Protein AF-A0A8T8SCR5-F1 (afdb_monomer_lite)

Secondary structure (DSSP, 8-state):
-HHHHHTSHHHHHHT-TTEEEEEEETTEEEEEEEEEEE-SSSEEEEEEEE-HHHHTTTT-PPTT-SPP-SS---TT---TT-EEEEEEEEGGGEEEEEEEE----HHHHHTT-HHHHHHHHHHHHHHHHHHHHH----BPP-TT---HHHHHHHHHHHHHHHHHHHTHHHHT-TTHHHHHHHHHHHHHHHHHHHHHHHHHHHHTTTTHHHHHHHHHHHHHTTSB-TTT--B-HHHHHHTT--SS-HHHHHHHHHTTGGGGS-HHHHHHHHHHHH--S---------HHHHHHHHHHHHHHHHHHHHHHHTT-----GGGT---TTHHHHHHHHTT-HHHHHHHHHHHHHTTT-GGGS--S-----

Structure (mmCIF, N/CA/C/O backbone):
data_AF-A0A8T8SCR5-F1
#
_entry.id   AF-A0A8T8SCR5-F1
#
loop_
_atom_site.group_PDB
_atom_site.id
_atom_site.type_symbol
_atom_site.label_atom_id
_atom_site.label_alt_id
_atom_site.label_comp_id
_atom_site.label_asym_id
_atom_site.label_entity_id
_atom_site.label_seq_id
_atom_site.pdbx_PDB_ins_code
_atom_site.Cartn_x
_atom_site.Cartn_y
_atom_site.Cartn_z
_atom_site.occupancy
_atom_site.B_iso_or_equiv
_atom_site.auth_seq_id
_atom_site.auth_comp_id
_atom_site.auth_asym_id
_atom_site.auth_atom_id
_atom_site.pdbx_PDB_model_num
ATOM 1 N N . MET A 1 1 ? -13.656 -5.273 8.445 1.00 87.25 1 MET A N 1
ATOM 2 C CA . MET A 1 1 ? -15.108 -5.544 8.560 1.00 87.25 1 MET A CA 1
ATOM 3 C C . MET A 1 1 ? -15.944 -4.260 8.578 1.00 87.25 1 MET A C 1
ATOM 5 O O . MET A 1 1 ? -16.640 -4.032 7.601 1.00 87.25 1 MET A O 1
ATOM 9 N N . LEU A 1 2 ? -15.888 -3.407 9.617 1.00 90.88 2 LEU A N 1
ATOM 10 C CA . LEU A 1 2 ? -16.756 -2.210 9.701 1.00 90.88 2 LEU A CA 1
ATOM 11 C C . LEU A 1 2 ? -16.558 -1.206 8.553 1.00 90.88 2 LEU A C 1
ATOM 13 O O . LEU A 1 2 ? -17.535 -0.656 8.057 1.00 90.88 2 LEU A O 1
ATOM 17 N N . GLN A 1 3 ? -15.322 -1.023 8.080 1.00 91.00 3 GLN A N 1
ATOM 18 C CA . GLN A 1 3 ? -15.035 -0.197 6.900 1.00 91.00 3 GLN A CA 1
ATOM 19 C C . GLN A 1 3 ? -15.803 -0.692 5.668 1.00 91.00 3 GLN A C 1
ATOM 21 O O . GLN A 1 3 ? -16.565 0.056 5.071 1.00 91.00 3 GLN A O 1
ATOM 26 N N . THR A 1 4 ? -15.709 -1.989 5.377 1.00 89.94 4 THR A N 1
ATOM 27 C CA . THR A 1 4 ? -16.460 -2.647 4.302 1.00 89.94 4 THR A CA 1
ATOM 28 C C . THR A 1 4 ? -17.976 -2.518 4.480 1.00 89.94 4 THR A C 1
ATOM 30 O O . THR A 1 4 ? -18.713 -2.514 3.497 1.00 89.94 4 THR A O 1
ATOM 33 N N . ALA A 1 5 ? -18.458 -2.428 5.726 1.00 90.56 5 ALA A N 1
ATOM 34 C CA . ALA A 1 5 ? -19.873 -2.223 5.998 1.00 90.56 5 ALA A CA 1
ATOM 35 C C . ALA A 1 5 ? -20.339 -0.803 5.655 1.00 90.56 5 ALA A C 1
ATOM 37 O O . ALA A 1 5 ? -21.433 -0.650 5.115 1.00 90.56 5 ALA A O 1
ATOM 38 N N . LEU A 1 6 ? -19.533 0.225 5.946 1.00 90.62 6 LEU A N 1
ATOM 39 C CA . LEU A 1 6 ? -19.868 1.621 5.634 1.00 90.62 6 LEU A CA 1
ATOM 40 C C . LEU A 1 6 ? -20.001 1.889 4.140 1.00 90.62 6 LEU A C 1
ATOM 42 O O . LEU A 1 6 ? -20.831 2.709 3.756 1.00 90.62 6 LEU A O 1
ATOM 46 N N . ASP A 1 7 ? -19.248 1.166 3.314 1.00 88.88 7 ASP A N 1
ATOM 47 C CA . ASP A 1 7 ? -19.346 1.261 1.854 1.00 88.88 7 ASP A CA 1
ATOM 48 C C . ASP A 1 7 ? -20.720 0.809 1.327 1.00 88.88 7 ASP A C 1
ATOM 50 O O . ASP A 1 7 ? -21.043 0.995 0.155 1.00 88.88 7 ASP A O 1
ATOM 54 N N . GLN A 1 8 ? -21.548 0.195 2.179 1.00 88.44 8 GLN A N 1
ATOM 55 C CA . GLN A 1 8 ? -22.884 -0.262 1.831 1.00 88.44 8 GLN A CA 1
ATOM 56 C C . GLN A 1 8 ? -23.966 0.535 2.545 1.00 88.44 8 GLN A C 1
ATOM 58 O O . GLN A 1 8 ? -23.904 0.791 3.747 1.00 88.44 8 GLN A O 1
ATOM 63 N N . GLN A 1 9 ? -25.055 0.804 1.824 1.00 87.44 9 GLN A N 1
ATOM 64 C CA . GLN A 1 9 ? -26.207 1.526 2.361 1.00 87.44 9 GLN A CA 1
ATOM 65 C C . GLN A 1 9 ? -26.754 0.887 3.649 1.00 87.44 9 GLN A C 1
ATOM 67 O O . GLN A 1 9 ? -27.126 1.591 4.585 1.00 87.44 9 GLN A O 1
ATOM 72 N N . GLN A 1 10 ? -26.788 -0.448 3.725 1.00 86.56 10 GLN A N 1
ATOM 73 C CA . GLN A 1 10 ? -27.284 -1.146 4.911 1.00 86.56 10 GLN A CA 1
ATOM 74 C C . GLN A 1 10 ? -26.340 -1.013 6.115 1.00 86.56 10 GLN A C 1
ATOM 76 O O . GLN A 1 10 ? -26.817 -0.848 7.236 1.00 86.56 10 GLN A O 1
ATOM 81 N N . GLY A 1 11 ? -25.020 -1.046 5.908 1.00 88.00 11 GLY A N 1
ATOM 82 C CA . GLY A 1 11 ? -24.064 -0.838 6.997 1.00 88.00 11 GLY A CA 1
ATOM 83 C C . GLY A 1 11 ? -24.011 0.621 7.451 1.00 88.00 11 GLY A C 1
ATOM 84 O O . GLY A 1 11 ? -23.965 0.875 8.652 1.00 88.00 11 GLY A O 1
ATOM 85 N N . SER A 1 12 ? -24.157 1.578 6.530 1.00 89.44 12 SER A N 1
ATOM 86 C CA . SER A 1 12 ? -24.333 2.997 6.869 1.00 89.44 12 SER A CA 1
ATOM 87 C C . SER A 1 12 ? -25.581 3.232 7.737 1.00 89.44 12 SER A C 1
ATOM 89 O O . SER A 1 12 ? -25.496 3.908 8.760 1.00 89.44 12 SER A O 1
ATOM 91 N N . LYS A 1 13 ? -26.716 2.576 7.437 1.00 91.06 13 LYS A N 1
ATOM 92 C CA . LYS A 1 13 ? -27.912 2.605 8.309 1.00 91.06 13 LYS A CA 1
ATOM 93 C C . LYS A 1 13 ? -27.643 2.045 9.709 1.00 91.06 13 LYS A C 1
ATOM 95 O O . LYS A 1 13 ? -28.191 2.551 10.690 1.00 91.06 13 LYS A O 1
ATOM 100 N N . ASN A 1 14 ? -26.806 1.013 9.824 1.00 92.50 14 ASN A N 1
ATOM 101 C CA . ASN A 1 14 ? -26.436 0.454 11.123 1.00 92.50 14 ASN A CA 1
ATOM 102 C C . ASN A 1 14 ? -25.586 1.431 11.952 1.00 92.50 14 ASN A C 1
ATOM 104 O O . ASN A 1 14 ? -25.661 1.377 13.172 1.00 92.50 14 ASN A O 1
ATOM 108 N N . MET A 1 15 ? -24.862 2.363 11.326 1.00 92.50 15 MET A N 1
ATOM 109 C CA . MET A 1 15 ? -24.045 3.397 11.984 1.00 92.50 15 MET A CA 1
ATOM 110 C C . MET A 1 15 ? -24.681 4.799 11.941 1.00 92.50 15 MET A C 1
ATOM 112 O O . MET A 1 15 ? -23.990 5.812 12.033 1.00 92.50 15 MET A O 1
ATOM 116 N N . ALA A 1 16 ? -26.007 4.870 11.810 1.00 93.62 16 ALA A N 1
ATOM 117 C CA . ALA A 1 16 ? -26.743 6.130 11.811 1.00 93.62 16 ALA A CA 1
ATOM 118 C C . ALA A 1 16 ? -26.716 6.842 13.187 1.00 93.62 16 ALA A C 1
ATOM 120 O O . ALA A 1 16 ? -26.520 6.189 14.219 1.00 93.62 16 ALA A O 1
ATOM 121 N N . PRO A 1 17 ? -26.969 8.166 13.229 1.00 96.00 17 PRO A N 1
ATOM 122 C CA . PRO A 1 17 ? -27.109 8.913 14.477 1.00 96.00 17 PRO A CA 1
ATOM 123 C C . PRO A 1 17 ? -28.104 8.280 15.458 1.00 96.00 17 PRO A C 1
ATOM 125 O O . PRO A 1 17 ? -29.154 7.779 15.058 1.00 96.00 17 PRO A O 1
ATOM 128 N N . GLY A 1 18 ? -27.778 8.314 16.749 1.00 95.75 18 GLY A N 1
ATOM 129 C CA . GLY A 1 18 ? -28.554 7.690 17.823 1.00 95.75 18 GLY A CA 1
ATOM 130 C C . GLY A 1 18 ? -28.166 6.238 18.113 1.00 95.75 18 GLY A C 1
ATOM 131 O O . GLY A 1 18 ? -28.550 5.697 19.146 1.00 95.75 18 GLY A O 1
ATOM 132 N N . ARG A 1 19 ? -27.386 5.585 17.245 1.00 96.81 19 ARG A N 1
ATOM 133 C CA . ARG A 1 19 ? -26.890 4.221 17.473 1.00 96.81 19 ARG A CA 1
ATOM 134 C C . ARG A 1 19 ? -25.936 4.175 18.667 1.00 96.81 19 ARG A C 1
ATOM 136 O O . ARG A 1 19 ? -24.960 4.924 18.687 1.00 96.81 19 ARG A O 1
ATOM 143 N N . ILE A 1 20 ? -26.178 3.253 19.603 1.00 96.62 20 ILE A N 1
ATOM 144 C CA . ILE A 1 20 ? -25.235 2.971 20.691 1.00 96.62 20 ILE A CA 1
ATOM 145 C C . ILE A 1 20 ? -24.116 2.066 20.159 1.00 96.62 20 ILE A C 1
ATOM 147 O O . ILE A 1 20 ? -24.372 1.047 19.507 1.00 96.62 20 ILE A O 1
ATOM 151 N N . VAL A 1 21 ? -22.877 2.430 20.447 1.00 95.69 21 VAL A N 1
ATOM 152 C CA . VAL A 1 21 ? -21.655 1.720 20.074 1.00 95.69 21 VAL A CA 1
ATOM 153 C C . VAL A 1 21 ? -20.729 1.602 21.282 1.00 95.69 21 VAL A C 1
ATOM 155 O O . VAL A 1 21 ? -20.841 2.372 22.232 1.00 95.69 21 VAL A O 1
ATOM 158 N N . LEU A 1 22 ? -19.804 0.647 21.242 1.00 93.44 22 LEU A N 1
ATOM 159 C CA . LEU A 1 22 ? -18.680 0.610 22.175 1.00 93.44 22 LEU A CA 1
ATOM 160 C C . LEU A 1 22 ? -17.453 1.200 21.511 1.00 93.44 22 LEU A C 1
ATOM 162 O O . LEU A 1 22 ? -17.073 0.779 20.413 1.00 93.44 22 LEU A O 1
ATOM 166 N N . VAL A 1 23 ? -16.816 2.133 22.203 1.00 90.69 23 VAL A N 1
ATOM 167 C CA . VAL A 1 23 ? -15.634 2.825 21.707 1.00 90.69 23 VAL A CA 1
ATOM 168 C C . VAL A 1 23 ? -14.430 2.475 22.562 1.00 90.69 23 VAL A C 1
ATOM 170 O O . VAL A 1 23 ? -14.477 2.470 23.793 1.00 90.69 23 VAL A O 1
ATOM 173 N N . ARG A 1 24 ? -13.319 2.203 21.886 1.00 85.81 24 ARG A N 1
ATOM 174 C CA . ARG A 1 24 ? -12.008 2.036 22.486 1.00 85.81 24 ARG A CA 1
ATOM 175 C C . ARG A 1 24 ? -11.029 3.007 21.853 1.00 85.81 24 ARG A C 1
ATOM 177 O O . ARG A 1 24 ? -10.782 2.980 20.651 1.00 85.81 24 ARG A O 1
ATOM 184 N N . HIS A 1 25 ? -10.452 3.847 22.689 1.00 75.12 25 HIS A N 1
ATOM 185 C CA . HIS A 1 25 ? -9.495 4.875 22.306 1.00 75.12 25 HIS A CA 1
ATOM 186 C C . HIS A 1 25 ? -8.513 5.075 23.459 1.00 75.12 25 HIS A C 1
ATOM 188 O O . HIS A 1 25 ? -8.715 4.503 24.527 1.00 75.12 25 HIS A O 1
ATOM 194 N N . HIS A 1 26 ? -7.483 5.906 23.307 1.00 66.25 26 HIS A N 1
ATOM 195 C CA . HIS A 1 26 ? -6.584 6.200 24.431 1.00 66.25 26 HIS A CA 1
ATOM 196 C C . HIS A 1 26 ? -7.334 6.743 25.670 1.00 66.25 26 HIS A C 1
ATOM 198 O O . HIS A 1 26 ? -6.900 6.515 26.793 1.00 66.25 26 HIS A O 1
ATOM 204 N N . LEU A 1 27 ? -8.505 7.367 25.474 1.00 61.69 27 LEU A N 1
ATOM 205 C CA . LEU A 1 27 ? -9.400 7.830 26.546 1.00 61.69 27 LEU A CA 1
ATOM 206 C C . LEU A 1 27 ? -10.490 6.823 26.937 1.00 61.69 27 LEU A C 1
ATOM 208 O O . LEU A 1 27 ? -11.122 7.006 27.971 1.00 61.69 27 LEU A O 1
ATOM 212 N N . PHE A 1 28 ? -10.748 5.785 26.130 1.00 69.00 28 PHE A N 1
ATOM 213 C CA . PHE A 1 28 ? -11.927 4.927 26.277 1.00 69.00 28 PHE A CA 1
ATOM 214 C C . PHE A 1 28 ? -11.576 3.437 26.348 1.00 69.00 28 PHE A C 1
ATOM 216 O O . PHE A 1 28 ? -10.843 2.909 25.514 1.00 69.00 28 PHE A O 1
ATOM 223 N N . GLU A 1 29 ? -12.166 2.714 27.298 1.00 74.19 29 GLU A N 1
ATOM 224 C CA . GLU A 1 29 ? -11.893 1.288 27.536 1.00 74.19 29 GLU A CA 1
ATOM 225 C C . GLU A 1 29 ? -13.120 0.425 27.229 1.00 74.19 29 GLU A C 1
ATOM 227 O O . GLU A 1 29 ? -13.641 -0.264 28.106 1.00 74.19 29 GLU A O 1
ATOM 232 N N . ASN A 1 30 ? -13.603 0.480 25.985 1.00 82.50 30 ASN A N 1
ATOM 233 C CA . ASN A 1 30 ? -14.908 -0.057 25.577 1.00 82.50 30 ASN A CA 1
ATOM 234 C C . ASN A 1 30 ? -16.070 0.682 26.269 1.00 82.50 30 ASN A C 1
ATOM 236 O O . ASN A 1 30 ? -17.009 0.057 26.758 1.00 82.50 30 ASN A O 1
ATOM 240 N N . ASP A 1 31 ? -15.983 2.011 26.351 1.00 87.50 31 ASP A N 1
ATOM 241 C CA . ASP A 1 31 ? -17.060 2.839 26.895 1.00 87.50 31 ASP A CA 1
ATOM 242 C C . ASP A 1 31 ? -18.260 2.855 25.946 1.00 87.50 31 ASP A C 1
ATOM 244 O O . ASP A 1 31 ? -18.105 2.834 24.720 1.00 87.50 31 ASP A O 1
ATOM 248 N N . GLY A 1 32 ? -19.461 2.901 26.522 1.00 91.56 32 GLY A N 1
ATOM 249 C CA . GLY A 1 32 ? -20.682 3.130 25.765 1.00 91.56 32 GLY A CA 1
ATOM 250 C C . GLY A 1 32 ? -20.684 4.538 25.182 1.00 91.56 32 GLY A C 1
ATOM 251 O O . GLY A 1 32 ? -20.400 5.509 25.878 1.00 91.56 32 GLY A O 1
ATOM 252 N N . ALA A 1 33 ? -21.004 4.665 23.904 1.00 94.75 33 ALA A N 1
ATOM 253 C CA . ALA A 1 33 ? -21.159 5.954 23.253 1.00 94.75 33 ALA A CA 1
ATOM 254 C C . ALA A 1 33 ? -22.332 5.926 22.283 1.00 94.75 33 ALA A C 1
ATOM 256 O O . ALA A 1 33 ? -22.680 4.879 21.740 1.00 94.75 33 ALA A O 1
ATOM 257 N N . VAL A 1 34 ? -22.919 7.088 22.020 1.00 96.75 34 VAL A N 1
ATOM 258 C CA . VAL A 1 34 ? -23.898 7.251 20.947 1.00 96.75 34 VAL A CA 1
ATOM 259 C C . VAL A 1 34 ? -23.265 7.973 19.767 1.00 96.75 34 VAL A C 1
ATOM 261 O O . VAL A 1 34 ? -22.580 8.984 19.936 1.00 96.75 34 VAL A O 1
ATOM 264 N N . ILE A 1 35 ? -23.508 7.477 18.554 1.00 96.88 35 ILE A N 1
ATOM 265 C CA . ILE A 1 35 ? -23.124 8.187 17.332 1.00 96.88 35 ILE A CA 1
ATOM 266 C C . ILE A 1 35 ? -23.992 9.442 17.215 1.00 96.88 35 ILE A C 1
ATOM 268 O O . ILE A 1 35 ? -25.213 9.354 17.120 1.00 96.88 35 ILE A O 1
ATOM 272 N N . VAL A 1 36 ? -23.368 10.617 17.200 1.00 96.62 36 VAL A N 1
ATOM 273 C CA . VAL A 1 36 ? -24.058 11.899 16.996 1.00 96.62 36 VAL A CA 1
ATOM 274 C C . VAL A 1 36 ? -24.113 12.223 15.511 1.00 96.62 36 VAL A C 1
ATOM 276 O O . VAL A 1 36 ? -25.160 12.607 14.990 1.00 96.62 36 VAL A O 1
ATOM 279 N N . LYS A 1 37 ? -22.982 12.060 14.819 1.00 95.19 37 LYS A N 1
ATOM 280 C CA . LYS A 1 37 ? -22.854 12.353 13.393 1.00 95.19 37 LYS A CA 1
ATOM 281 C C . LYS A 1 37 ? -21.675 11.596 12.792 1.00 95.19 37 LYS A C 1
ATOM 283 O O . LYS A 1 37 ? -20.600 11.547 13.379 1.00 95.19 37 LYS A O 1
ATOM 288 N N . GLN A 1 38 ? -21.853 11.074 11.585 1.00 94.44 38 GLN A N 1
ATOM 289 C CA . GLN A 1 38 ? -20.733 10.655 10.749 1.00 94.44 38 GLN A CA 1
ATOM 290 C C . GLN A 1 38 ? -20.137 11.894 10.065 1.00 94.44 38 GLN A C 1
ATOM 292 O O . GLN A 1 38 ? -20.847 12.597 9.344 1.00 94.44 38 GLN A O 1
ATOM 297 N N . ILE A 1 39 ? -18.857 12.187 10.311 1.00 92.31 39 ILE A N 1
ATOM 298 C CA . ILE A 1 39 ? -18.167 13.338 9.705 1.00 92.31 39 ILE A CA 1
ATOM 299 C C . ILE A 1 39 ? -17.700 12.965 8.296 1.00 92.31 39 ILE A C 1
ATOM 301 O O . ILE A 1 39 ? -17.948 13.698 7.343 1.00 92.31 39 ILE A O 1
ATOM 305 N N . ASN A 1 40 ? -17.060 11.802 8.161 1.00 90.00 40 ASN A N 1
ATOM 306 C CA . ASN A 1 40 ? -16.646 11.220 6.885 1.00 90.00 40 ASN A CA 1
ATOM 307 C C . ASN A 1 40 ? -16.614 9.678 6.988 1.00 90.00 40 ASN A C 1
ATOM 309 O O . ASN A 1 40 ? -17.109 9.104 7.956 1.00 90.00 40 ASN A O 1
ATOM 313 N N . SER A 1 41 ? -16.063 8.970 5.998 1.00 85.88 41 SER A N 1
ATOM 314 C CA . SER A 1 41 ? -15.990 7.495 6.006 1.00 85.88 41 SER A CA 1
ATOM 315 C C . SER A 1 41 ? -15.079 6.909 7.095 1.00 85.88 41 SER A C 1
ATOM 317 O O . SER A 1 41 ? -15.161 5.716 7.380 1.00 85.88 41 SER A O 1
ATOM 319 N N . ARG A 1 42 ? -14.219 7.725 7.713 1.00 90.31 42 ARG A N 1
ATOM 320 C CA . ARG A 1 42 ? -13.225 7.306 8.710 1.00 90.31 42 ARG A CA 1
ATOM 321 C C . ARG A 1 42 ? -13.441 7.904 10.096 1.00 90.31 42 ARG A C 1
ATOM 323 O O . ARG A 1 42 ? -12.845 7.385 11.031 1.00 90.31 42 ARG A O 1
ATOM 330 N N . LEU A 1 43 ? -14.251 8.952 10.241 1.00 94.06 43 LEU A N 1
ATOM 331 C CA . LEU A 1 43 ? -14.363 9.737 11.471 1.00 94.06 43 LEU A CA 1
ATOM 332 C C . LEU A 1 43 ? -15.824 9.947 11.885 1.00 94.06 43 LEU A C 1
ATOM 334 O O . LEU A 1 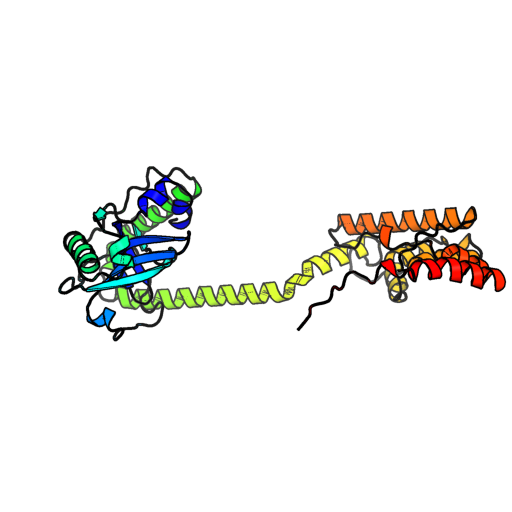43 ? -16.672 10.332 11.071 1.00 94.06 43 LEU A O 1
ATOM 338 N N . PHE A 1 44 ? -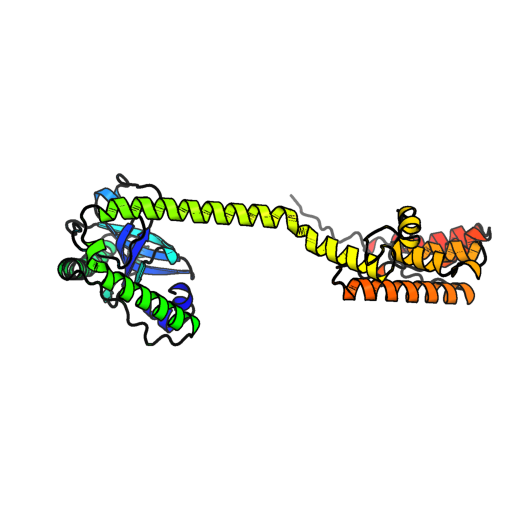16.094 9.729 13.170 1.00 95.06 44 PHE A N 1
ATOM 339 C CA . PHE A 1 44 ? -17.417 9.823 13.777 1.00 95.06 44 PHE A CA 1
ATOM 340 C C . PHE A 1 44 ? -17.382 10.754 14.982 1.00 95.06 44 PHE A C 1
ATOM 342 O O . PHE A 1 44 ? -16.530 10.619 15.853 1.00 95.06 44 PHE A O 1
ATOM 349 N N . LEU A 1 45 ? -18.351 11.661 15.065 1.00 95.50 45 LEU A N 1
ATOM 350 C CA . LEU A 1 45 ? -18.626 12.408 16.282 1.00 95.50 45 LEU A CA 1
ATOM 351 C C . LEU A 1 45 ? -19.487 11.539 17.197 1.00 95.50 45 LEU A C 1
ATOM 353 O O . LEU A 1 45 ? -20.605 11.156 16.828 1.00 95.50 45 LEU A O 1
ATOM 357 N N . THR A 1 46 ? -18.976 11.242 18.385 1.00 94.69 46 THR A N 1
ATOM 358 C CA . THR A 1 46 ? -19.641 10.383 19.366 1.00 94.69 46 THR A CA 1
ATOM 359 C C . THR A 1 46 ? -19.774 11.085 20.706 1.00 94.69 46 THR A C 1
ATOM 361 O O . THR A 1 46 ? -18.911 11.865 21.097 1.00 94.69 46 THR A O 1
ATOM 364 N N . LEU A 1 47 ? -20.867 10.809 21.411 1.00 94.19 47 LEU A N 1
ATOM 365 C CA . LEU A 1 47 ? -21.055 11.232 22.792 1.00 94.19 47 LEU A CA 1
ATOM 366 C C . LEU A 1 47 ? -20.872 10.004 23.685 1.00 94.19 47 LEU A C 1
ATOM 368 O O . LEU A 1 47 ? -21.745 9.136 23.725 1.00 94.19 47 LEU A O 1
ATOM 372 N N . ALA A 1 48 ? -19.722 9.914 24.345 1.00 91.12 48 ALA A N 1
ATOM 373 C CA . ALA A 1 48 ? -19.351 8.806 25.213 1.00 91.12 48 ALA A CA 1
ATOM 374 C C . ALA A 1 48 ? -19.853 9.017 26.648 1.00 91.12 48 ALA A C 1
ATOM 376 O O . ALA A 1 48 ? -19.926 10.146 27.142 1.00 91.12 48 ALA A O 1
ATOM 377 N N . THR A 1 49 ? -20.185 7.916 27.323 1.00 87.56 49 THR A N 1
ATOM 378 C CA . THR A 1 49 ? -20.450 7.871 28.763 1.00 87.56 49 THR A CA 1
ATOM 379 C C . THR A 1 49 ? -19.156 7.532 29.491 1.00 87.56 49 THR A C 1
ATOM 381 O O . THR A 1 49 ? -18.661 6.410 29.374 1.00 87.56 49 THR A O 1
ATOM 384 N N . VAL A 1 50 ? -18.608 8.481 30.243 1.00 83.44 50 VAL A N 1
ATOM 385 C CA . VAL A 1 50 ? -17.356 8.308 30.997 1.00 83.44 50 VAL A CA 1
ATOM 386 C C . VAL A 1 50 ? -17.534 8.680 32.458 1.00 83.44 50 VAL A C 1
ATOM 388 O O . VAL A 1 50 ? -18.463 9.402 32.811 1.00 83.44 50 VAL A O 1
ATOM 391 N N . THR A 1 51 ? -16.635 8.217 33.323 1.00 80.44 51 THR A N 1
ATOM 392 C CA . THR A 1 51 ? -16.625 8.667 34.718 1.00 80.44 51 THR A CA 1
ATOM 393 C C . THR A 1 51 ? -16.117 10.117 34.825 1.00 80.44 51 THR A C 1
ATOM 395 O O . THR A 1 51 ? -15.361 10.575 33.954 1.00 80.44 51 THR A O 1
ATOM 398 N N . PRO A 1 52 ? -16.509 10.871 35.870 1.00 74.44 52 PRO A N 1
ATOM 399 C CA . PRO A 1 52 ? -16.062 12.250 36.072 1.00 74.44 52 PRO A CA 1
ATOM 400 C C . PRO A 1 52 ? -14.533 12.411 36.091 1.00 74.44 52 PRO A C 1
ATOM 402 O O . PRO A 1 52 ? -14.011 13.364 35.515 1.00 74.44 52 PRO A O 1
ATOM 405 N N . GLU A 1 53 ? -13.812 11.457 36.686 1.00 67.25 53 GLU A N 1
ATOM 406 C CA . GLU A 1 53 ? -12.346 11.473 36.820 1.00 67.25 53 GLU A CA 1
ATOM 407 C C . GLU A 1 53 ? -11.637 11.310 35.470 1.00 67.25 53 GLU A C 1
ATOM 409 O O . GLU A 1 53 ? -10.519 11.787 35.263 1.00 67.25 53 GLU A O 1
ATOM 414 N N . ARG A 1 54 ? -12.293 10.627 34.529 1.00 70.44 54 ARG A N 1
ATOM 415 C CA . ARG A 1 54 ? -11.801 10.451 33.163 1.00 70.44 54 ARG A CA 1
ATOM 416 C C . ARG A 1 54 ? -12.047 11.706 32.329 1.00 70.44 54 ARG A C 1
ATOM 418 O O . ARG A 1 54 ? -11.165 12.116 31.580 1.00 70.44 54 ARG A O 1
ATOM 425 N N . LYS A 1 55 ? -13.186 12.378 32.525 1.00 70.69 55 LYS A N 1
ATOM 426 C CA . LYS A 1 55 ? -13.474 13.670 31.881 1.00 70.69 55 LYS A CA 1
ATOM 427 C C . LYS A 1 55 ? -12.478 14.764 32.286 1.00 70.69 55 LYS A C 1
ATOM 429 O O . LYS A 1 55 ? -12.163 15.632 31.476 1.00 70.69 55 LYS A O 1
ATOM 434 N N . SER A 1 56 ? -11.951 14.723 33.511 1.00 63.56 56 SER A N 1
ATOM 435 C CA . SER A 1 56 ? -10.929 15.670 33.977 1.00 63.56 56 SER A CA 1
ATOM 436 C C . SER A 1 56 ? -9.510 15.385 33.460 1.00 63.56 56 SER A C 1
ATOM 438 O O . SER A 1 56 ? -8.596 16.113 33.838 1.00 63.56 56 SER A O 1
ATOM 440 N N . LYS A 1 57 ? -9.311 14.371 32.595 1.00 65.38 57 LYS A N 1
ATOM 441 C CA . LYS A 1 57 ? -8.008 13.965 32.017 1.00 65.38 57 LYS A CA 1
ATOM 442 C C . LYS A 1 57 ? -6.936 13.579 33.046 1.00 65.38 57 LYS A C 1
ATOM 444 O O . LYS A 1 57 ? -5.751 13.506 32.746 1.00 65.38 57 LYS A O 1
ATOM 449 N N . THR A 1 58 ? -7.339 13.298 34.283 1.00 55.25 58 THR A N 1
ATOM 450 C CA . THR A 1 58 ? -6.416 12.946 35.376 1.00 55.25 58 THR A CA 1
ATOM 451 C C . THR A 1 58 ? -5.896 11.506 35.256 1.00 55.25 58 THR A C 1
ATOM 453 O O . THR A 1 58 ? -4.928 11.136 35.913 1.00 55.25 58 THR A O 1
ATOM 456 N N . LEU A 1 59 ? -6.539 10.691 34.413 1.00 56.06 59 LEU A N 1
ATOM 457 C CA . LEU A 1 59 ? -6.235 9.281 34.155 1.00 56.06 59 LEU A CA 1
ATOM 458 C C . LEU A 1 59 ? -5.845 9.044 32.686 1.00 56.06 59 LEU A C 1
ATOM 460 O O . LEU A 1 59 ? -6.193 8.007 32.120 1.00 56.06 59 LEU A O 1
ATOM 464 N N . ASP A 1 60 ? -5.159 10.000 32.055 1.00 55.19 60 ASP A N 1
ATOM 465 C CA . ASP A 1 60 ? -4.635 9.817 30.701 1.00 55.19 60 ASP A CA 1
ATOM 466 C C . ASP A 1 60 ? -3.596 8.688 30.715 1.00 55.19 60 ASP A C 1
ATOM 468 O O . ASP A 1 60 ? -2.462 8.841 31.171 1.00 55.19 60 ASP A O 1
ATOM 472 N N . VAL A 1 61 ? -4.004 7.509 30.247 1.00 57.62 61 VAL A N 1
ATOM 473 C CA . VAL A 1 61 ? -3.101 6.372 30.096 1.00 57.62 61 VAL A CA 1
ATOM 474 C C . VAL A 1 61 ? -2.482 6.436 28.704 1.00 57.62 61 VAL A C 1
ATOM 476 O O . VAL A 1 61 ? -3.165 6.748 27.730 1.00 57.62 61 VAL A O 1
ATOM 479 N N . ALA A 1 62 ? -1.190 6.115 28.600 1.00 57.41 62 ALA A N 1
ATOM 480 C CA . ALA A 1 62 ? -0.494 6.053 27.318 1.00 57.41 62 ALA A CA 1
ATOM 481 C C . ALA A 1 62 ? -1.278 5.216 26.290 1.00 57.41 62 ALA A C 1
ATOM 483 O O . ALA A 1 62 ? -1.890 4.193 26.627 1.00 57.41 62 ALA A O 1
ATOM 484 N N . GLU A 1 63 ? -1.243 5.656 25.032 1.00 53.84 63 GLU A N 1
ATOM 485 C CA . GLU A 1 63 ? -1.898 4.987 23.914 1.00 53.84 63 GLU A CA 1
ATOM 486 C C . GLU A 1 63 ? -1.529 3.492 23.906 1.00 53.84 63 GLU A C 1
ATOM 488 O O . GLU A 1 63 ? -0.357 3.113 23.940 1.00 53.84 63 GLU A O 1
ATOM 493 N N . ASN A 1 64 ? -2.545 2.623 23.904 1.00 57.47 64 ASN A N 1
ATOM 494 C CA . ASN A 1 64 ? -2.411 1.160 23.931 1.00 57.47 64 ASN A CA 1
ATOM 495 C C . ASN A 1 64 ? -1.904 0.512 25.237 1.00 57.47 64 ASN A C 1
ATOM 497 O O . ASN A 1 64 ? -1.407 -0.622 25.190 1.00 57.47 64 ASN A O 1
ATOM 501 N N . SER A 1 65 ? -2.052 1.182 26.380 1.00 63.91 65 SER A N 1
ATOM 502 C CA . SER A 1 65 ? -1.693 0.667 27.712 1.00 63.91 65 SER A CA 1
ATOM 503 C C . SER A 1 65 ? -2.403 -0.630 28.112 1.00 63.91 65 SER A C 1
ATOM 505 O O . SER A 1 65 ? -1.781 -1.512 28.705 1.00 63.91 65 SER A O 1
ATOM 507 N N . LYS A 1 66 ? -3.687 -0.781 27.760 1.00 72.12 66 LYS A N 1
ATOM 508 C CA . LYS A 1 66 ? -4.432 -2.031 27.946 1.00 72.12 66 LYS A CA 1
ATOM 509 C C . LYS A 1 66 ? -4.484 -2.827 26.640 1.00 72.12 66 LYS A C 1
ATOM 511 O O . LYS A 1 66 ? -4.916 -2.277 25.619 1.00 72.12 66 LYS A O 1
ATOM 516 N N . PRO A 1 67 ? -4.115 -4.117 26.650 1.00 81.75 67 PRO A N 1
ATOM 517 C CA . PRO A 1 67 ? -4.227 -4.994 25.488 1.00 81.75 67 PRO A CA 1
ATOM 518 C C . PRO A 1 67 ? -5.666 -5.098 24.965 1.00 81.75 67 PRO A C 1
ATOM 520 O O . PRO A 1 67 ? -6.605 -5.159 25.772 1.00 81.75 67 PRO A O 1
ATOM 523 N N . PRO A 1 68 ? -5.885 -5.117 23.637 1.00 83.56 68 PRO A N 1
ATOM 524 C CA . PRO A 1 68 ? -7.204 -5.347 23.061 1.00 83.56 68 PRO A CA 1
ATOM 525 C C . PRO A 1 68 ? -7.717 -6.735 23.427 1.00 83.56 68 PRO A C 1
ATOM 527 O O . PRO A 1 68 ? -7.031 -7.722 23.187 1.00 83.56 68 PRO A O 1
ATOM 530 N N . LEU A 1 69 ? -8.920 -6.806 23.999 1.00 82.00 69 LEU A N 1
ATOM 531 C CA . LEU A 1 69 ? -9.580 -8.063 24.339 1.00 82.00 69 LEU A CA 1
ATOM 532 C C . LEU A 1 69 ? -10.952 -8.092 23.671 1.00 82.00 69 LEU A C 1
ATOM 534 O O . LEU A 1 69 ? -11.718 -7.131 23.768 1.00 82.00 69 LEU A O 1
ATOM 538 N N . TRP A 1 70 ? -11.223 -9.198 22.991 1.00 84.94 70 TRP A N 1
ATOM 539 C CA . TRP A 1 70 ? -12.494 -9.509 22.356 1.00 84.94 70 TRP A CA 1
ATOM 540 C C . TRP A 1 70 ? -13.033 -10.803 22.987 1.00 84.94 70 TRP A C 1
ATOM 542 O O . TRP A 1 70 ? -12.262 -11.738 23.186 1.00 84.94 70 TRP A O 1
ATOM 552 N N . ASN A 1 71 ? -14.311 -10.916 23.347 1.00 85.56 71 ASN A N 1
ATOM 553 C CA . ASN A 1 71 ? -15.389 -9.928 23.200 1.00 85.56 71 ASN A CA 1
ATOM 554 C C . ASN A 1 71 ? -15.290 -8.777 24.224 1.00 85.56 71 ASN A C 1
ATOM 556 O O . ASN A 1 71 ? -14.846 -9.000 25.353 1.00 85.56 71 ASN A O 1
ATOM 560 N N . PRO A 1 72 ? -15.728 -7.552 23.876 1.00 86.94 72 PRO A N 1
ATOM 561 C CA . PRO A 1 72 ? -15.849 -6.479 24.855 1.00 86.94 72 PRO A CA 1
ATOM 562 C C . PRO A 1 72 ? -16.901 -6.842 25.913 1.00 86.94 72 PRO A C 1
ATOM 564 O O . PRO A 1 72 ? -17.946 -7.408 25.598 1.00 86.94 72 PRO A O 1
ATOM 567 N N . THR A 1 73 ? -16.632 -6.489 27.170 1.00 82.69 73 THR A N 1
ATOM 568 C CA . THR A 1 73 ? -17.544 -6.702 28.299 1.00 82.69 73 THR A CA 1
ATOM 569 C C . THR A 1 73 ? -17.661 -5.434 29.133 1.00 82.69 73 THR A C 1
ATOM 571 O O . THR A 1 73 ? -16.699 -4.673 29.252 1.00 82.69 73 THR A O 1
ATOM 574 N N . LEU A 1 74 ? -18.845 -5.223 29.706 1.00 83.25 74 LEU A N 1
ATOM 575 C CA . LEU A 1 74 ? -19.104 -4.172 30.690 1.00 83.25 74 LEU A CA 1
ATOM 576 C C . LEU A 1 74 ? -19.140 -4.714 32.127 1.00 83.25 74 LEU A C 1
ATOM 578 O O . LEU A 1 74 ? -19.262 -3.922 33.057 1.00 83.25 74 LEU A O 1
ATOM 582 N N . LYS A 1 75 ? -18.993 -6.036 32.326 1.00 79.00 75 LYS A N 1
ATOM 583 C CA . LYS A 1 75 ? -19.018 -6.651 33.662 1.00 79.00 75 LYS A CA 1
ATOM 584 C C . LYS A 1 75 ? -17.996 -5.998 34.591 1.00 79.00 75 LYS A C 1
ATOM 586 O O . LYS A 1 75 ? -16.829 -5.849 34.231 1.00 79.00 75 LYS A O 1
ATOM 591 N N . GLY A 1 76 ? -18.432 -5.673 35.807 1.00 73.06 76 GLY A N 1
ATOM 592 C CA . GLY A 1 76 ? -17.568 -5.116 36.851 1.00 73.06 76 GLY A CA 1
ATOM 593 C C . GLY A 1 76 ? -17.197 -3.644 36.654 1.00 73.06 76 GLY A C 1
ATOM 594 O O . GLY A 1 76 ? -16.351 -3.139 37.388 1.00 73.06 76 GLY A O 1
ATOM 595 N N . ARG A 1 77 ? -17.807 -2.938 35.691 1.00 74.88 77 ARG A N 1
ATOM 596 C CA . ARG A 1 77 ? -17.659 -1.483 35.579 1.00 74.88 77 ARG A CA 1
ATOM 597 C C . ARG A 1 77 ? -18.561 -0.750 36.560 1.00 74.88 77 ARG A C 1
ATOM 599 O O . ARG A 1 77 ? -19.733 -1.081 36.713 1.00 74.88 77 ARG A O 1
ATOM 606 N N . VAL A 1 78 ? -18.014 0.317 37.134 1.00 72.75 78 VAL A N 1
ATOM 607 C CA . VAL A 1 78 ? -18.781 1.322 37.870 1.00 72.75 78 VAL A CA 1
ATOM 608 C C . VAL A 1 78 ? -19.512 2.189 36.846 1.00 72.75 78 VAL A C 1
ATOM 610 O O . VAL A 1 78 ? -18.876 2.879 36.049 1.00 72.75 78 VAL A O 1
ATOM 613 N N . LEU A 1 79 ? -20.841 2.102 36.831 1.00 76.12 79 LEU A N 1
ATOM 614 C CA . LEU A 1 79 ? -21.716 2.869 35.934 1.00 76.12 79 LEU A CA 1
ATOM 615 C C . LEU A 1 79 ? -22.479 3.983 36.673 1.00 76.12 79 LEU A C 1
ATOM 617 O O . LEU A 1 79 ? -23.372 4.609 36.103 1.00 76.12 79 LEU A O 1
ATOM 621 N N . ASP A 1 80 ? -22.098 4.261 37.920 1.00 72.25 80 ASP A N 1
ATOM 622 C CA . ASP A 1 80 ? -22.675 5.329 38.730 1.00 72.25 80 ASP A CA 1
ATOM 623 C C . ASP A 1 80 ? -22.015 6.677 38.421 1.00 72.25 80 ASP A C 1
ATOM 625 O O . ASP A 1 80 ? -20.800 6.777 38.253 1.00 72.25 80 ASP A O 1
ATOM 629 N N . GLY A 1 81 ? -22.824 7.739 38.350 1.00 77.31 81 GLY A N 1
ATOM 630 C CA . GLY A 1 81 ? -22.325 9.109 38.179 1.00 77.31 81 GLY A CA 1
ATOM 631 C C . GLY A 1 81 ? -21.694 9.409 36.814 1.00 77.31 81 GLY A C 1
ATOM 632 O O . GLY A 1 81 ? -20.891 10.335 36.708 1.00 77.31 81 GLY A O 1
ATOM 633 N N . LEU A 1 82 ? -22.038 8.645 35.770 1.00 82.69 82 LEU A N 1
ATOM 634 C CA . LEU A 1 82 ? -21.508 8.840 34.418 1.00 82.69 82 LEU A CA 1
ATOM 635 C C . LEU A 1 82 ? -21.815 10.240 33.865 1.00 82.69 82 LEU A C 1
ATOM 637 O O . LEU A 1 82 ? -22.917 10.774 33.993 1.00 82.69 82 LEU A O 1
ATOM 641 N N . VAL A 1 83 ? -20.824 10.814 33.188 1.00 85.75 83 VAL A N 1
ATOM 642 C CA . VAL A 1 83 ? -20.861 12.135 32.560 1.00 85.75 83 VAL A CA 1
ATOM 643 C C . VAL A 1 83 ? -20.716 11.983 31.048 1.00 85.75 83 VAL A C 1
ATOM 645 O O . VAL A 1 83 ? -20.191 10.993 30.539 1.00 85.75 83 VAL A O 1
ATOM 648 N N . TYR A 1 84 ? -21.188 12.991 30.319 1.00 89.25 84 TYR A N 1
ATOM 649 C CA . TYR A 1 84 ? -20.994 13.095 28.880 1.00 89.25 84 TYR A CA 1
ATOM 650 C C . TYR A 1 84 ? -19.584 13.578 28.529 1.00 89.25 84 TYR A C 1
ATOM 652 O O . TYR A 1 84 ? -19.080 14.537 29.130 1.00 89.25 84 TYR A O 1
ATOM 660 N N . ASP A 1 85 ? -19.012 12.979 27.491 1.00 89.75 85 ASP A N 1
ATOM 661 C CA . ASP A 1 85 ? -17.836 13.487 26.791 1.00 89.75 85 ASP A CA 1
ATOM 662 C C . ASP A 1 85 ? -18.065 13.423 25.276 1.00 89.75 85 ASP A C 1
ATOM 664 O O . ASP A 1 85 ? -18.426 12.376 24.736 1.00 89.75 85 ASP A O 1
ATOM 668 N N . LEU A 1 86 ? -17.947 14.565 24.598 1.00 92.06 86 LEU A N 1
ATOM 669 C CA . LEU A 1 86 ? -18.213 14.687 23.164 1.00 92.06 86 LEU A CA 1
ATOM 670 C C . LEU A 1 86 ? -16.878 14.628 22.426 1.00 92.06 86 LEU A C 1
ATOM 672 O O . LEU A 1 86 ? -16.098 15.575 22.492 1.00 92.06 86 LEU A O 1
ATOM 676 N N . VAL A 1 87 ? -16.624 13.520 21.732 1.00 90.69 87 VAL A N 1
ATOM 677 C CA . VAL A 1 87 ? -15.315 13.229 21.139 1.00 90.69 87 VAL A CA 1
ATOM 678 C C . VAL A 1 87 ? -15.463 12.704 19.716 1.00 90.69 87 VAL A C 1
ATOM 680 O O . VAL A 1 87 ? -16.342 11.896 19.398 1.00 90.69 87 VAL A O 1
ATOM 683 N N . GLU A 1 88 ? -14.569 13.172 18.851 1.00 92.69 88 GLU A N 1
ATOM 684 C CA . GLU A 1 88 ? -14.376 12.625 17.515 1.00 92.69 88 GLU A CA 1
ATOM 685 C C . GLU A 1 88 ? -13.499 11.380 17.592 1.00 92.69 88 GLU A C 1
ATOM 687 O O . GLU A 1 88 ? -12.390 11.415 18.125 1.00 92.69 88 GLU A O 1
ATOM 692 N N . VAL A 1 89 ? -14.000 10.268 17.065 1.00 91.88 89 VAL A N 1
ATOM 693 C CA . VAL A 1 89 ? -13.318 8.977 17.125 1.00 91.88 89 VAL A CA 1
ATOM 694 C C . VAL A 1 89 ? -13.208 8.373 15.731 1.00 91.88 89 VAL A C 1
ATOM 696 O O . VAL A 1 89 ? -14.155 8.460 14.934 1.00 91.88 89 VAL A O 1
ATOM 699 N N . PRO A 1 90 ? -12.059 7.767 15.391 1.00 93.31 90 PRO A N 1
ATOM 700 C CA . PRO A 1 90 ? -11.921 7.086 14.120 1.00 93.31 90 PRO A CA 1
ATOM 701 C C . PRO A 1 90 ? -12.779 5.814 14.108 1.00 93.31 90 PRO A C 1
ATOM 703 O O . PRO A 1 90 ? -13.056 5.213 15.145 1.00 93.31 90 PRO A O 1
ATOM 706 N N . LEU A 1 91 ? -13.158 5.349 12.919 1.00 92.94 91 LEU A N 1
ATOM 707 C CA . LEU A 1 91 ? -13.902 4.098 12.743 1.00 92.94 91 LEU A CA 1
ATOM 708 C C . LEU A 1 91 ? -13.186 2.905 13.392 1.00 92.94 91 LEU A C 1
ATOM 710 O O . LEU A 1 91 ? -13.831 2.004 13.917 1.00 92.94 91 LEU A O 1
ATOM 714 N N . THR A 1 92 ? -11.854 2.912 13.374 1.00 91.44 92 THR A N 1
ATOM 715 C CA . THR A 1 92 ? -11.006 1.888 13.997 1.00 91.44 92 THR A CA 1
ATOM 716 C C . THR A 1 92 ? -11.147 1.828 15.519 1.00 91.44 92 THR A C 1
ATOM 718 O O . THR A 1 92 ? -10.837 0.796 16.108 1.00 91.44 92 THR A O 1
ATOM 721 N N . SER A 1 93 ? -11.641 2.895 16.153 1.00 91.12 93 SER A N 1
ATOM 722 C CA . SER A 1 93 ? -11.945 2.943 17.585 1.00 91.12 93 SER A CA 1
ATOM 723 C C . SER A 1 93 ? -13.336 2.421 17.928 1.00 91.12 93 SER A C 1
ATOM 725 O O . SER A 1 93 ? -13.607 2.156 19.098 1.00 91.12 93 SER A O 1
ATOM 727 N N . ILE A 1 94 ? -14.229 2.249 16.950 1.00 92.94 94 ILE A N 1
ATOM 728 C CA . ILE A 1 94 ? -15.537 1.631 17.177 1.00 92.94 94 ILE A CA 1
ATOM 729 C C . ILE A 1 94 ? -15.337 0.116 17.225 1.00 92.94 94 ILE A C 1
ATOM 731 O O . ILE A 1 94 ? -15.086 -0.529 16.210 1.00 92.94 94 ILE A O 1
ATOM 735 N N . VAL A 1 95 ? -15.446 -0.456 18.422 1.00 91.88 95 VAL A N 1
ATOM 736 C CA . VAL A 1 95 ? -15.209 -1.885 18.663 1.00 91.88 95 VAL A CA 1
ATOM 737 C C . VAL A 1 95 ? -16.438 -2.711 18.304 1.00 91.88 95 VAL A C 1
ATOM 739 O O . VAL A 1 95 ? -16.314 -3.754 17.669 1.00 91.88 95 VAL A O 1
ATOM 742 N N . LEU A 1 96 ? -17.626 -2.256 18.710 1.00 93.56 96 LEU A N 1
ATOM 743 C CA . LEU A 1 96 ? -18.871 -3.005 18.538 1.00 93.56 96 LEU A CA 1
ATOM 744 C C . LEU A 1 96 ? -20.045 -2.063 18.265 1.00 93.56 96 LEU A C 1
ATOM 746 O O . LEU A 1 96 ? -20.197 -1.038 18.929 1.00 93.56 96 LEU A O 1
ATOM 750 N N . VAL A 1 97 ? -20.896 -2.433 17.303 1.00 95.25 97 VAL A N 1
ATOM 751 C CA . VAL A 1 97 ? -22.124 -1.703 16.954 1.00 95.25 97 VAL A CA 1
ATOM 752 C C . VAL A 1 97 ? -23.327 -2.457 17.505 1.00 95.25 97 VAL A C 1
ATOM 754 O O . VAL A 1 97 ? -23.583 -3.594 17.115 1.00 95.25 97 VAL A O 1
ATOM 757 N N . THR A 1 98 ? -24.074 -1.840 18.418 1.00 95.88 98 THR A N 1
ATOM 758 C CA . THR A 1 98 ? -25.159 -2.533 19.127 1.00 95.88 98 THR A CA 1
ATOM 759 C C . THR A 1 98 ? -26.475 -2.490 18.350 1.00 95.88 98 THR A C 1
ATOM 761 O O . THR A 1 98 ? -26.698 -1.643 17.480 1.00 95.88 98 THR A O 1
ATOM 764 N N . LYS A 1 99 ? -27.420 -3.367 18.695 1.00 94.81 99 LYS A N 1
ATOM 765 C CA . LYS A 1 99 ? -28.765 -3.333 18.103 1.00 94.81 99 LYS A CA 1
ATOM 766 C C . LYS A 1 99 ? -29.606 -2.128 18.558 1.00 94.81 99 LYS A C 1
ATOM 768 O O . LYS A 1 99 ? -30.610 -1.829 17.911 1.00 94.81 99 LYS A O 1
ATOM 773 N N . HIS A 1 100 ? -29.215 -1.417 19.620 1.00 95.75 100 HIS A N 1
ATOM 774 C CA . HIS A 1 100 ? -30.021 -0.354 20.231 1.00 95.75 100 HIS A CA 1
ATOM 775 C C . HIS A 1 100 ? -29.737 1.039 19.657 1.00 95.75 100 HIS A C 1
ATOM 777 O O . HIS A 1 100 ? -28.613 1.378 19.281 1.00 95.75 100 HIS A O 1
ATOM 783 N N . VAL A 1 101 ? -30.800 1.841 19.577 1.00 95.94 101 VAL A N 1
ATOM 784 C CA . VAL A 1 101 ? -30.786 3.232 19.113 1.00 95.94 101 VAL A CA 1
ATOM 785 C C . VAL A 1 101 ? -31.518 4.067 20.149 1.00 95.94 101 VAL A C 1
ATOM 787 O O . VAL A 1 101 ? -32.648 3.747 20.512 1.00 95.94 101 VAL A O 1
ATOM 790 N N . VAL A 1 102 ? -30.886 5.141 20.602 1.00 95.88 102 VAL A N 1
ATOM 791 C CA . VAL A 1 102 ? -31.489 6.142 21.480 1.00 95.88 102 VAL A CA 1
ATOM 792 C C . VAL A 1 102 ? -31.889 7.365 20.669 1.00 95.88 102 VAL A C 1
ATOM 794 O O . VAL A 1 102 ? -31.208 7.767 19.722 1.00 95.88 102 VAL A O 1
ATOM 797 N N . LYS A 1 103 ? -33.019 7.971 21.036 1.00 94.50 103 LYS A N 1
ATOM 798 C CA . LYS A 1 103 ? -33.452 9.228 20.430 1.00 94.50 103 LYS A CA 1
ATOM 799 C C . LYS A 1 103 ? -32.545 10.347 20.936 1.00 94.50 103 LYS A C 1
ATOM 801 O O . LYS A 1 103 ? -32.490 10.601 22.134 1.00 94.50 103 LYS A O 1
ATOM 806 N N . ILE A 1 104 ? -31.863 11.012 20.014 1.00 95.12 104 ILE A N 1
ATOM 807 C CA . ILE A 1 104 ? -30.988 12.151 20.300 1.00 95.12 104 ILE A CA 1
ATOM 808 C C . ILE A 1 104 ? -31.401 13.362 19.466 1.00 95.12 104 ILE A C 1
ATOM 810 O O . ILE A 1 104 ? -32.105 13.226 18.465 1.00 95.12 104 ILE A O 1
ATOM 814 N N . GLU A 1 105 ? -30.922 14.538 19.862 1.00 94.12 105 GLU A N 1
ATOM 815 C CA . GLU A 1 105 ? -31.076 15.792 19.122 1.00 94.12 105 GLU A CA 1
ATOM 816 C C . GLU A 1 105 ? -29.697 16.255 18.617 1.00 94.12 105 GLU A C 1
ATOM 818 O O . GLU A 1 105 ? -29.034 17.053 19.287 1.00 94.12 105 GLU A O 1
ATOM 823 N N . PRO A 1 106 ? -29.218 15.766 17.451 1.00 93.50 106 PRO A N 1
ATOM 824 C CA . PRO A 1 106 ? -27.845 16.006 17.007 1.00 93.50 106 PRO A CA 1
ATOM 825 C C . PRO A 1 106 ? -27.500 17.491 16.902 1.00 93.50 106 PRO A C 1
ATOM 827 O O . PRO A 1 106 ? -26.418 17.894 17.311 1.00 93.50 106 PRO A O 1
ATOM 830 N N . SER A 1 107 ? -28.426 18.322 16.414 1.00 94.12 107 SER A N 1
ATOM 831 C CA . SER A 1 107 ? -28.221 19.770 16.284 1.00 94.12 107 SER A CA 1
ATOM 832 C C . SER A 1 107 ? -27.954 20.448 17.631 1.00 94.12 107 SER A C 1
ATOM 834 O O . SER A 1 107 ? -27.079 21.304 17.723 1.00 94.12 107 SER A O 1
ATOM 836 N N . MET A 1 108 ? -28.658 20.035 18.688 1.00 93.75 108 MET A N 1
ATOM 837 C CA . MET A 1 108 ? -28.491 20.590 20.035 1.00 93.75 108 MET A CA 1
ATOM 838 C C . MET A 1 108 ? -27.207 20.086 20.699 1.00 93.75 108 MET A C 1
ATOM 840 O O . MET A 1 108 ? -26.537 20.848 21.397 1.00 93.75 108 MET A O 1
ATOM 844 N N . ILE A 1 109 ? -26.834 18.829 20.440 1.00 93.44 109 ILE A N 1
ATOM 845 C CA . ILE A 1 109 ? -25.572 18.246 20.913 1.00 93.44 109 ILE A CA 1
ATOM 846 C C . ILE A 1 109 ? -24.376 18.929 20.237 1.00 93.44 109 ILE A C 1
ATOM 848 O O . ILE A 1 109 ? -23.448 19.340 20.924 1.00 93.44 109 ILE A O 1
ATOM 852 N N . MET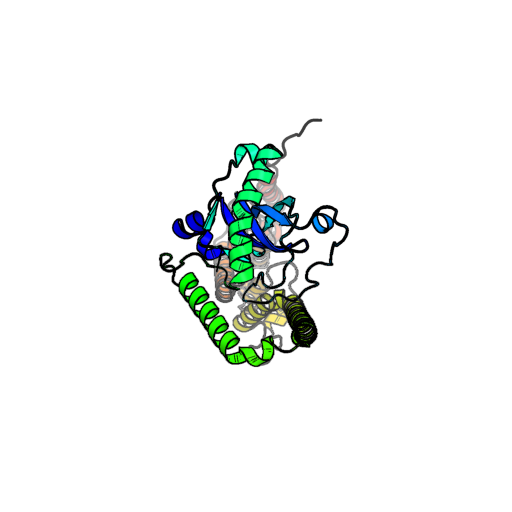 A 1 110 ? -24.419 19.134 18.917 1.00 91.88 110 MET A N 1
ATOM 853 C CA . MET A 1 110 ? -23.379 19.871 18.184 1.00 91.88 110 MET A CA 1
ATOM 854 C C . MET A 1 110 ? -23.294 21.341 18.628 1.00 91.88 110 MET A C 1
ATOM 856 O O . MET A 1 110 ? -22.212 21.921 18.652 1.00 91.88 110 MET A O 1
ATOM 860 N N . ALA A 1 111 ? -24.412 21.931 19.060 1.00 93.06 111 ALA A N 1
ATOM 861 C CA . ALA A 1 111 ? -24.447 23.246 19.703 1.00 93.06 111 ALA A CA 1
ATOM 862 C C . ALA A 1 111 ? -24.019 23.229 21.188 1.00 93.06 111 ALA A C 1
ATOM 864 O O . ALA A 1 111 ? -24.205 24.225 21.886 1.00 93.06 111 ALA A O 1
ATOM 865 N N . HIS A 1 112 ? -23.476 22.112 21.687 1.00 92.12 112 HIS A N 1
ATOM 866 C CA . HIS A 1 112 ? -22.965 21.941 23.052 1.00 92.12 112 HIS A CA 1
ATOM 867 C C . HIS A 1 112 ? -24.001 22.250 24.149 1.00 92.12 112 HIS A C 1
ATOM 869 O O . HIS A 1 112 ? -23.670 22.704 25.248 1.00 92.12 112 HIS A O 1
ATOM 875 N N . ARG A 1 113 ? -25.288 21.984 23.888 1.00 93.44 113 ARG A N 1
ATOM 876 C CA . ARG A 1 113 ? -26.350 22.159 24.887 1.00 93.44 113 ARG A CA 1
ATOM 877 C C . ARG A 1 113 ? -26.279 21.055 25.940 1.00 93.44 113 ARG A C 1
ATOM 879 O O . ARG A 1 113 ? -26.513 19.884 25.645 1.00 93.44 113 ARG A O 1
ATOM 886 N N . ILE A 1 114 ? -26.001 21.447 27.185 1.00 91.12 114 ILE A N 1
ATOM 887 C CA . ILE A 1 114 ? -25.808 20.530 28.323 1.00 91.12 114 ILE A CA 1
ATOM 888 C C . ILE A 1 114 ? -27.014 19.605 28.523 1.00 91.12 114 ILE A C 1
ATOM 890 O O . ILE A 1 114 ? -26.830 18.402 28.679 1.00 91.12 114 ILE A O 1
ATOM 894 N N . SER A 1 115 ? -28.236 20.140 28.451 1.00 93.62 115 SER A N 1
ATOM 895 C CA . SER A 1 115 ? -29.469 19.358 28.611 1.00 93.62 115 SER A CA 1
ATOM 896 C C . SER A 1 115 ? -29.609 18.247 27.566 1.00 93.62 115 SER A C 1
ATOM 898 O O . SER A 1 115 ? -29.988 17.131 27.911 1.00 93.62 115 SER A O 1
ATOM 900 N N . ALA A 1 116 ? -29.253 18.517 26.306 1.00 93.50 116 ALA A N 1
ATOM 901 C CA . ALA A 1 116 ? -29.311 17.532 25.227 1.00 93.50 116 ALA A CA 1
ATOM 902 C C . ALA A 1 116 ? -28.238 16.441 25.389 1.00 93.50 116 ALA A C 1
ATOM 904 O O . ALA A 1 116 ? -28.526 15.260 25.203 1.00 93.50 116 ALA A O 1
ATOM 905 N N . MET A 1 117 ? -27.017 16.821 25.785 1.00 92.88 117 MET A N 1
ATOM 906 C CA . MET A 1 117 ? -25.933 15.867 26.054 1.00 92.88 117 MET A CA 1
ATOM 907 C C . MET A 1 117 ? -26.248 14.970 27.259 1.00 92.88 117 MET A C 1
ATOM 909 O O . MET A 1 117 ? -26.125 13.751 27.170 1.00 92.88 117 MET A O 1
ATOM 913 N N . GLN A 1 118 ? -26.717 15.547 28.369 1.00 92.00 118 GLN A N 1
ATOM 914 C CA . GLN A 1 118 ? -27.150 14.778 29.541 1.00 92.00 118 GLN A CA 1
ATOM 915 C C . GLN A 1 118 ? -28.349 13.881 29.221 1.00 92.00 118 GLN A C 1
ATOM 917 O O . GLN A 1 118 ? -28.366 12.724 29.627 1.00 92.00 118 GLN A O 1
ATOM 922 N N . GLY A 1 119 ? -29.320 14.376 28.448 1.00 93.00 119 GLY A N 1
ATOM 923 C CA . GLY A 1 119 ? -30.465 13.586 27.999 1.00 93.00 119 GLY A CA 1
ATOM 924 C C . GLY A 1 119 ? -30.048 12.350 27.199 1.00 93.00 119 GLY A C 1
ATOM 925 O O . GLY A 1 119 ? -30.545 11.257 27.460 1.00 93.00 119 GLY A O 1
ATOM 926 N N . ALA A 1 120 ? -29.088 12.497 26.280 1.00 93.81 120 ALA A N 1
ATOM 927 C CA . ALA A 1 120 ? -28.556 11.379 25.503 1.00 93.81 120 ALA A CA 1
ATOM 928 C C . ALA A 1 120 ? -27.818 10.347 26.377 1.00 93.81 120 ALA A C 1
ATOM 930 O O . ALA A 1 120 ? -28.012 9.148 26.189 1.00 93.81 120 ALA A O 1
ATOM 931 N N . VAL A 1 121 ? -27.022 10.790 27.358 1.00 91.75 121 VAL A N 1
ATOM 932 C CA . VAL A 1 121 ? -26.362 9.888 28.322 1.00 91.75 121 VAL A CA 1
ATOM 933 C C . VAL A 1 121 ? -27.382 9.145 29.182 1.00 91.75 121 VAL A C 1
ATOM 935 O O . VAL A 1 121 ? -27.332 7.920 29.263 1.00 91.75 121 VAL A O 1
ATOM 938 N N . ASN A 1 122 ? -28.360 9.853 29.746 1.00 92.12 122 ASN A N 1
ATOM 939 C CA . ASN A 1 122 ? -29.412 9.255 30.569 1.00 92.12 122 ASN A CA 1
ATOM 940 C C . ASN A 1 122 ? -30.247 8.228 29.792 1.00 92.12 122 ASN A C 1
ATOM 942 O O . ASN A 1 122 ? -30.685 7.237 30.367 1.00 92.12 122 ASN A O 1
ATOM 946 N N . ALA A 1 123 ? -30.432 8.426 28.484 1.00 93.88 123 ALA A N 1
ATOM 947 C CA . ALA A 1 123 ? -31.098 7.454 27.622 1.00 93.88 123 ALA A CA 1
ATOM 948 C C . ALA A 1 123 ? -30.262 6.182 27.372 1.00 93.88 123 ALA A C 1
ATOM 950 O O . ALA A 1 123 ? -30.835 5.136 27.076 1.00 93.88 123 ALA A O 1
ATOM 951 N N . MET A 1 124 ? -28.928 6.252 27.474 1.00 93.25 124 MET A N 1
ATOM 952 C CA . MET A 1 124 ? -28.036 5.097 27.307 1.00 93.25 124 MET A CA 1
ATOM 953 C C . MET A 1 124 ? -27.867 4.275 28.588 1.00 93.25 124 MET A C 1
ATOM 955 O O . MET A 1 124 ? -27.778 3.052 28.500 1.00 93.25 124 MET A O 1
ATOM 959 N N . ILE A 1 125 ? -27.831 4.924 29.759 1.00 91.44 125 ILE A N 1
ATOM 960 C CA . ILE A 1 125 ? -27.536 4.289 31.058 1.00 91.44 125 ILE A CA 1
ATOM 961 C C . ILE A 1 125 ? -28.344 3.000 31.314 1.00 91.44 125 ILE A C 1
ATOM 963 O O . ILE A 1 125 ? -27.713 2.004 31.665 1.00 91.44 125 ILE A O 1
ATOM 967 N N . PRO A 1 126 ? -29.676 2.946 31.095 1.00 92.81 126 PRO A N 1
ATOM 968 C CA . PRO A 1 126 ? -30.451 1.730 31.349 1.00 92.81 126 PRO A CA 1
ATOM 969 C C . PRO A 1 126 ? -29.942 0.514 30.568 1.00 92.81 126 PRO A C 1
ATOM 971 O O . PRO A 1 126 ? -29.842 -0.576 31.122 1.00 92.81 126 PRO A O 1
ATOM 974 N N . TYR A 1 127 ? -29.550 0.713 29.305 1.00 93.50 127 TYR A N 1
ATOM 975 C CA . TYR A 1 127 ? -28.993 -0.355 28.475 1.00 93.50 127 TYR A CA 1
ATOM 976 C C . TYR A 1 127 ? -27.602 -0.775 28.953 1.00 93.50 127 TYR A C 1
ATOM 978 O O . TYR A 1 127 ? -27.300 -1.962 29.001 1.00 93.50 127 TYR A O 1
ATOM 986 N N . LEU A 1 128 ? -26.749 0.184 29.329 1.00 91.12 128 LEU A N 1
ATOM 987 C CA . LEU A 1 128 ? -25.403 -0.119 29.826 1.00 91.12 128 LEU A CA 1
ATOM 988 C C . LEU A 1 128 ? -25.448 -0.916 31.138 1.00 91.12 128 LEU A C 1
ATOM 990 O O . LEU A 1 128 ? -24.650 -1.838 31.305 1.00 91.12 128 LEU A O 1
ATOM 994 N N . LEU A 1 129 ? -26.386 -0.586 32.033 1.00 90.75 129 LEU A N 1
ATOM 995 C CA . LEU A 1 129 ? -26.630 -1.329 33.272 1.00 90.75 129 LEU A CA 1
ATOM 996 C C . LEU A 1 129 ? -27.105 -2.756 32.972 1.00 90.75 129 LEU A C 1
ATOM 998 O O . LEU A 1 129 ? -26.480 -3.707 33.437 1.00 90.75 129 LEU A O 1
ATOM 1002 N N . GLU A 1 130 ? -28.119 -2.912 32.114 1.00 91.88 130 GLU A N 1
ATOM 1003 C CA . GLU A 1 130 ? -28.628 -4.226 31.696 1.00 91.88 130 GLU A CA 1
ATOM 1004 C C . GLU A 1 130 ? -27.510 -5.113 31.120 1.00 91.88 130 GLU A C 1
ATOM 1006 O O . GLU A 1 130 ? -27.361 -6.280 31.488 1.00 91.88 130 GLU A O 1
ATOM 1011 N N . TRP A 1 131 ? -26.682 -4.563 30.231 1.00 92.44 131 TRP A N 1
ATOM 1012 C CA . TRP A 1 131 ? -25.596 -5.310 29.594 1.00 92.44 131 TRP A CA 1
ATOM 1013 C C . TRP A 1 131 ? -24.444 -5.628 30.548 1.00 92.44 131 TRP A C 1
ATOM 1015 O O . TRP A 1 131 ? -23.754 -6.631 30.358 1.00 92.44 131 TRP A O 1
ATOM 1025 N N . SER A 1 132 ? -24.217 -4.788 31.560 1.00 89.88 132 SER A N 1
ATOM 1026 C CA . SER A 1 132 ? -23.250 -5.058 32.626 1.00 89.88 132 SER A CA 1
ATOM 1027 C C . SER A 1 132 ? -23.700 -6.239 33.488 1.00 89.88 132 SER A C 1
ATOM 1029 O O . SER A 1 132 ? -22.905 -7.144 33.748 1.00 89.88 132 SER A O 1
ATOM 1031 N N . GLU A 1 133 ? -24.986 -6.283 33.852 1.00 88.38 133 GLU A N 1
ATOM 1032 C CA . GLU A 1 133 ? -25.583 -7.361 34.650 1.00 88.38 133 GLU A CA 1
ATOM 1033 C C . GLU A 1 133 ? -25.631 -8.690 33.885 1.00 88.38 133 GLU A C 1
ATOM 1035 O O . GLU A 1 133 ? -25.153 -9.717 34.370 1.00 88.38 133 GLU A O 1
ATOM 1040 N N . GLN A 1 134 ? -26.158 -8.677 32.656 1.00 87.62 134 GLN A N 1
ATOM 1041 C CA . GLN A 1 134 ? -26.244 -9.872 31.810 1.00 87.62 134 GLN A CA 1
ATOM 1042 C C . GLN A 1 134 ? -24.865 -10.318 31.310 1.00 87.62 134 GLN A C 1
ATOM 1044 O O . GLN A 1 134 ? -24.623 -11.503 31.063 1.00 87.62 134 GLN A O 1
ATOM 1049 N N . GLY A 1 135 ? -23.941 -9.370 31.146 1.00 83.69 135 GLY A N 1
ATOM 1050 C CA . GLY A 1 135 ? -22.610 -9.630 30.622 1.00 83.69 135 GLY A CA 1
ATOM 1051 C C . GLY A 1 135 ? -22.533 -9.901 29.131 1.00 83.69 135 GLY A C 1
ATOM 1052 O O . GLY A 1 135 ? -21.512 -10.405 28.665 1.00 83.69 135 GLY A O 1
ATOM 1053 N N . VAL A 1 136 ? -23.611 -9.622 28.404 1.00 87.19 136 VAL A N 1
ATOM 1054 C CA . VAL A 1 136 ? -23.717 -9.821 26.963 1.00 87.19 136 VAL A CA 1
ATOM 1055 C C . VAL A 1 136 ? -24.179 -8.512 26.352 1.00 87.19 136 VAL A C 1
ATOM 1057 O O . VAL A 1 136 ? -25.164 -7.924 26.789 1.00 87.19 136 VAL A O 1
ATOM 1060 N N . ILE A 1 137 ? -23.462 -8.063 25.326 1.00 92.19 137 ILE A N 1
ATOM 1061 C CA . ILE A 1 137 ? -23.770 -6.822 24.623 1.00 92.19 137 ILE A CA 1
ATOM 1062 C C . ILE A 1 137 ? -24.393 -7.203 23.279 1.00 92.19 137 ILE A C 1
ATOM 1064 O O . ILE A 1 137 ? -23.738 -7.867 22.472 1.00 92.19 137 ILE A O 1
ATOM 1068 N N . PRO A 1 138 ? -25.654 -6.829 23.018 1.00 92.62 138 PRO A N 1
ATOM 1069 C CA . PRO A 1 138 ? -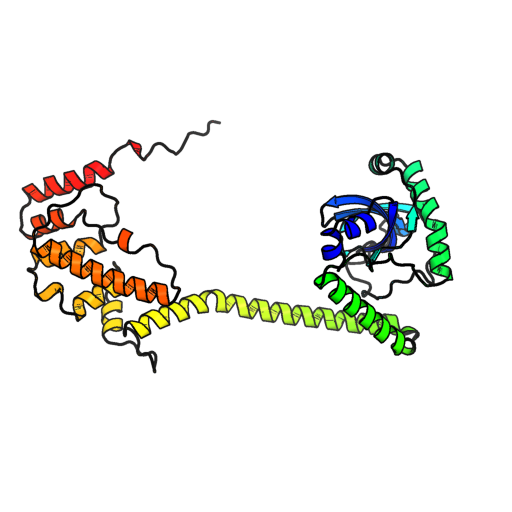26.351 -7.268 21.826 1.00 92.62 138 PRO A CA 1
ATOM 1070 C C . PRO A 1 138 ? -25.868 -6.500 20.588 1.00 92.62 138 PRO A C 1
ATOM 1072 O O . PRO A 1 138 ? -26.191 -5.324 20.398 1.00 92.62 138 PRO A O 1
ATOM 1075 N N . GLU A 1 139 ? -25.119 -7.182 19.724 1.00 93.44 139 GLU A N 1
ATOM 1076 C CA . GLU A 1 139 ? -24.644 -6.648 18.444 1.00 93.44 139 GLU A CA 1
ATOM 1077 C C . GLU A 1 139 ? -25.790 -6.495 17.423 1.00 93.44 139 GLU A C 1
ATOM 1079 O O . GLU A 1 139 ? -26.811 -7.184 17.487 1.00 93.44 139 GLU A O 1
ATOM 1084 N N . VAL A 1 140 ? -25.641 -5.558 16.484 1.00 94.12 140 VAL A N 1
ATOM 1085 C CA . VAL A 1 140 ? -26.548 -5.420 15.339 1.00 94.12 140 VAL A CA 1
ATOM 1086 C C . VAL A 1 140 ? -26.513 -6.664 14.445 1.00 94.12 140 VAL A C 1
ATOM 1088 O O . VAL A 1 140 ? -25.476 -7.295 14.257 1.00 94.12 140 VAL A O 1
ATOM 1091 N N . GLU A 1 141 ? -27.652 -7.002 13.843 1.00 90.50 141 GLU A N 1
ATOM 1092 C CA . GLU A 1 141 ? -27.719 -8.122 12.911 1.00 90.50 141 GLU A CA 1
ATOM 1093 C C . GLU A 1 141 ? -27.080 -7.758 11.559 1.00 90.50 141 GLU A C 1
ATOM 1095 O O . GLU A 1 141 ? -27.567 -6.899 10.814 1.00 90.50 141 GLU A O 1
ATOM 1100 N N . TRP A 1 142 ? -25.995 -8.454 11.220 1.00 91.62 142 TRP A N 1
ATOM 1101 C CA . TRP A 1 142 ? -25.240 -8.242 9.985 1.00 91.62 142 TRP A CA 1
ATOM 1102 C C . TRP A 1 142 ? -25.714 -9.100 8.797 1.00 91.62 142 TRP A C 1
ATOM 1104 O O . TRP A 1 142 ? -25.250 -8.893 7.675 1.00 91.62 142 TRP A O 1
ATOM 1114 N N . SER A 1 143 ? -26.680 -10.006 8.994 1.00 83.12 143 SER A N 1
ATOM 1115 C CA . SER A 1 143 ? -27.183 -10.971 7.993 1.00 83.12 143 SER A CA 1
ATOM 1116 C C . SER A 1 143 ? -27.659 -10.335 6.679 1.00 83.12 143 SER A C 1
ATOM 1118 O O . SER A 1 143 ? -27.637 -10.959 5.619 1.00 83.12 143 SER A O 1
ATOM 1120 N N . LYS A 1 144 ? -28.105 -9.073 6.727 1.00 85.62 144 LYS A N 1
ATOM 1121 C CA . LYS A 1 144 ? -28.613 -8.337 5.557 1.00 85.62 144 LYS A CA 1
ATOM 1122 C C . LYS A 1 144 ? -27.505 -7.827 4.626 1.00 85.62 144 LYS A C 1
ATOM 1124 O O . LYS A 1 144 ? -27.806 -7.421 3.506 1.00 85.62 144 LYS A O 1
ATOM 1129 N N . LEU A 1 145 ? -26.244 -7.837 5.060 1.00 88.62 145 LEU A N 1
ATOM 1130 C CA . LEU A 1 145 ? -25.110 -7.300 4.309 1.00 88.62 145 LEU A CA 1
ATOM 1131 C C . LEU A 1 145 ? -24.413 -8.413 3.515 1.00 88.62 145 LEU A C 1
ATOM 1133 O O . LEU A 1 145 ? -23.562 -9.117 4.039 1.00 88.62 145 LEU A O 1
ATOM 1137 N N . ARG A 1 146 ? -24.767 -8.589 2.238 1.00 88.62 146 ARG A N 1
ATOM 1138 C CA . ARG A 1 146 ? -24.390 -9.780 1.443 1.00 88.62 146 ARG A CA 1
ATOM 1139 C C . ARG A 1 146 ? -23.029 -9.722 0.732 1.00 88.62 146 ARG A C 1
ATOM 1141 O O . ARG A 1 146 ? -22.731 -10.631 -0.036 1.00 88.62 146 ARG A O 1
ATOM 1148 N N . LYS A 1 147 ? -22.212 -8.678 0.932 1.00 91.00 147 LYS A N 1
ATOM 1149 C CA . LYS A 1 147 ? -20.890 -8.586 0.275 1.00 91.00 147 LYS A CA 1
ATOM 1150 C C . LYS A 1 147 ? -20.026 -9.778 0.666 1.00 91.00 147 LYS A C 1
ATOM 1152 O O . LYS A 1 147 ? -19.927 -10.060 1.859 1.00 91.00 147 LYS A O 1
ATOM 1157 N N . LEU A 1 148 ? -19.373 -10.403 -0.311 1.00 90.75 148 LEU A N 1
ATOM 1158 C CA . LEU A 1 148 ? -18.538 -11.579 -0.077 1.00 90.75 148 LEU A CA 1
ATOM 1159 C C . LEU A 1 148 ? -17.444 -11.295 0.962 1.00 90.75 148 LEU A C 1
ATOM 1161 O O . LEU A 1 148 ? -17.489 -11.886 2.035 1.00 90.75 148 LEU A O 1
ATOM 1165 N N . ASP A 1 149 ? -16.583 -10.300 0.721 1.00 91.75 149 ASP A N 1
ATOM 1166 C CA . ASP A 1 149 ? -15.474 -9.951 1.629 1.00 91.75 149 ASP A CA 1
ATOM 1167 C C . ASP A 1 149 ? -15.947 -9.650 3.060 1.00 91.75 149 ASP A C 1
ATOM 1169 O O . ASP A 1 149 ? -15.268 -9.939 4.045 1.00 91.75 149 ASP A O 1
ATOM 1173 N N . PHE A 1 150 ? -17.134 -9.047 3.198 1.00 92.94 150 PHE A N 1
ATOM 1174 C CA . PHE A 1 150 ? -17.704 -8.765 4.511 1.00 92.94 150 PHE A CA 1
ATOM 1175 C C . PHE A 1 150 ? -18.182 -10.044 5.200 1.00 92.94 150 PHE A C 1
ATOM 1177 O O . PHE A 1 150 ? -17.917 -10.226 6.384 1.00 92.94 150 PHE A O 1
ATOM 1184 N N . GLN A 1 151 ? -18.889 -10.914 4.477 1.00 92.44 151 GLN A N 1
ATOM 1185 C CA . GLN A 1 151 ? -19.391 -12.179 5.010 1.00 92.44 151 GLN A CA 1
ATOM 1186 C C . GLN A 1 151 ? -18.246 -13.127 5.376 1.00 92.44 151 GLN A C 1
ATOM 1188 O O . GLN A 1 151 ? -18.319 -13.793 6.404 1.00 92.44 151 GLN A O 1
ATOM 1193 N N . GLU A 1 152 ? -17.170 -13.148 4.593 1.00 93.25 152 GLU A N 1
ATOM 1194 C CA . GLU A 1 152 ? -15.946 -13.880 4.923 1.00 93.25 152 GLU A CA 1
ATOM 1195 C C . GLU A 1 152 ? -15.291 -13.333 6.194 1.00 93.25 152 GLU A C 1
ATOM 1197 O O . GLU A 1 152 ? -15.020 -14.098 7.119 1.00 93.25 152 GLU A O 1
ATOM 1202 N N . ALA A 1 153 ? -15.123 -12.009 6.297 1.00 93.06 153 ALA A N 1
ATOM 1203 C CA . ALA A 1 153 ? -14.571 -11.380 7.496 1.00 93.06 153 ALA A CA 1
ATOM 1204 C C . ALA A 1 153 ? -15.441 -11.616 8.746 1.00 93.06 153 ALA A C 1
ATOM 1206 O O . ALA A 1 153 ? -14.907 -11.844 9.832 1.00 93.06 153 ALA A O 1
ATOM 1207 N N . LEU A 1 154 ? -16.769 -11.572 8.601 1.00 92.62 154 LEU A N 1
ATOM 1208 C CA . LEU A 1 154 ? -17.722 -11.853 9.675 1.00 92.62 154 LEU A CA 1
ATOM 1209 C C . LEU A 1 154 ? -17.625 -13.313 10.132 1.00 92.62 154 LEU A C 1
ATOM 1211 O O . LEU A 1 154 ? -17.451 -13.563 11.321 1.00 92.62 154 LEU A O 1
ATOM 1215 N N . ARG A 1 155 ? -17.646 -14.274 9.199 1.00 93.06 155 ARG A N 1
ATOM 1216 C CA . ARG A 1 155 ? -17.495 -15.703 9.519 1.00 93.06 155 ARG A CA 1
ATOM 1217 C C . ARG A 1 155 ? -16.162 -16.005 10.192 1.00 93.06 155 ARG A C 1
ATOM 1219 O O . ARG A 1 155 ? -16.143 -16.759 11.158 1.00 93.06 155 ARG A O 1
ATOM 1226 N N . ALA A 1 156 ? -15.066 -15.413 9.716 1.00 94.44 156 ALA A N 1
ATOM 1227 C CA . ALA A 1 156 ? -13.751 -15.581 10.331 1.00 94.44 156 ALA A CA 1
ATOM 1228 C C . ALA A 1 156 ? -13.743 -15.065 11.779 1.00 94.44 156 ALA A C 1
ATOM 1230 O O . ALA A 1 156 ? -13.304 -15.768 12.688 1.00 94.44 156 ALA A O 1
ATOM 1231 N N . ARG A 1 157 ? -14.297 -13.866 12.013 1.00 92.81 157 ARG A N 1
ATOM 1232 C CA . ARG A 1 157 ? -14.450 -13.296 13.359 1.00 92.81 157 ARG A CA 1
ATOM 1233 C C . ARG A 1 157 ? -15.285 -14.197 14.267 1.00 92.81 157 ARG A C 1
ATOM 1235 O O . ARG A 1 157 ? -14.866 -14.472 15.387 1.00 92.81 157 ARG A O 1
ATOM 1242 N N . ASP A 1 158 ? -16.449 -14.639 13.803 1.00 91.50 158 ASP A N 1
ATOM 1243 C CA . ASP A 1 158 ? -17.354 -15.479 14.592 1.00 91.50 158 ASP A CA 1
ATOM 1244 C C . ASP A 1 158 ? -16.730 -16.860 14.874 1.00 91.50 158 ASP A C 1
ATOM 1246 O O . ASP A 1 158 ? -16.907 -17.409 15.962 1.00 91.50 158 ASP A O 1
ATOM 1250 N N . GLY A 1 159 ? -15.909 -17.371 13.949 1.00 93.81 159 GLY A N 1
ATOM 1251 C CA . GLY A 1 159 ? -15.040 -18.529 14.167 1.00 93.81 159 GLY A CA 1
ATOM 1252 C C . GLY A 1 159 ? -14.079 -18.318 15.340 1.00 93.81 159 GLY A C 1
ATOM 1253 O O . GLY A 1 159 ? -14.072 -19.122 16.271 1.00 93.81 159 GLY A O 1
ATOM 1254 N N . TYR A 1 160 ? -13.356 -17.192 15.371 1.00 92.38 160 TYR A N 1
ATOM 1255 C CA . TYR A 1 160 ? -12.487 -16.854 16.505 1.00 92.38 160 TYR A CA 1
ATOM 1256 C C . TYR A 1 160 ? -13.259 -16.705 17.819 1.00 92.38 160 TYR A C 1
ATOM 1258 O O . TYR A 1 160 ? -12.770 -17.125 18.862 1.00 92.38 160 TYR A O 1
ATOM 1266 N N . VAL A 1 161 ? -14.474 -16.147 17.797 1.00 89.94 161 VAL A N 1
ATOM 1267 C CA . VAL A 1 161 ? -15.324 -16.063 19.000 1.00 89.94 161 VAL A CA 1
ATOM 1268 C C . VAL A 1 161 ? -15.660 -17.455 19.532 1.00 89.94 161 VAL A C 1
ATOM 1270 O O . VAL A 1 161 ? -15.574 -17.681 20.740 1.00 89.94 161 VAL A O 1
ATOM 1273 N N . SER A 1 162 ? -15.998 -18.395 18.647 1.00 90.81 162 SER A N 1
ATOM 1274 C CA . SER A 1 162 ? -16.258 -19.787 19.022 1.00 90.81 162 SER A CA 1
ATOM 1275 C C . SER A 1 162 ? -15.015 -20.460 19.615 1.00 90.81 162 SER A C 1
ATOM 1277 O O . SER A 1 162 ? -15.112 -21.128 20.643 1.00 90.81 162 SER A O 1
ATOM 1279 N N . GLU A 1 163 ? -13.841 -20.267 19.014 1.00 91.38 163 GLU A N 1
ATOM 1280 C CA . GLU A 1 163 ? -12.576 -20.802 19.538 1.00 91.38 163 GLU A CA 1
ATOM 1281 C C . GLU A 1 163 ? -12.229 -20.217 20.914 1.00 91.38 163 GLU A C 1
ATOM 1283 O O . GLU A 1 163 ? -11.876 -20.953 21.836 1.00 91.38 163 GLU A O 1
ATOM 1288 N N . ILE A 1 164 ? -12.393 -18.902 21.095 1.00 89.12 164 ILE A N 1
ATOM 1289 C CA . ILE A 1 164 ? -12.179 -18.226 22.382 1.00 89.12 164 ILE A CA 1
ATOM 1290 C C . ILE A 1 164 ? -13.128 -18.789 23.448 1.00 89.12 164 ILE A C 1
ATOM 1292 O O . ILE A 1 164 ? -12.703 -19.045 24.576 1.00 89.12 164 ILE A O 1
ATOM 1296 N N . ALA A 1 165 ? -14.396 -19.031 23.101 1.00 86.69 165 ALA A N 1
ATOM 1297 C CA . ALA A 1 165 ? -15.382 -19.593 24.023 1.00 86.69 165 ALA A CA 1
ATOM 1298 C C . ALA A 1 165 ? -15.007 -21.008 24.506 1.00 86.69 165 ALA A C 1
ATOM 1300 O O . ALA A 1 165 ? -15.234 -21.335 25.673 1.00 86.69 165 ALA A O 1
ATOM 1301 N N . GLN A 1 166 ? -14.373 -21.826 23.656 1.00 88.75 166 GLN A N 1
ATOM 1302 C CA . GLN A 1 166 ? -13.854 -23.148 24.042 1.00 88.75 166 GLN A CA 1
ATOM 1303 C C . GLN A 1 166 ? -12.704 -23.058 25.060 1.00 88.75 166 GLN A C 1
ATOM 1305 O O . GLN A 1 166 ? -12.473 -23.990 25.830 1.00 88.75 166 GLN A O 1
ATOM 1310 N N . GLN A 1 167 ? -12.005 -21.922 25.108 1.00 88.00 167 GLN A N 1
ATOM 1311 C CA . GLN A 1 167 ? -10.883 -21.657 26.011 1.00 88.00 167 GLN A CA 1
ATOM 1312 C C . GLN A 1 167 ? -11.292 -20.827 27.244 1.00 88.00 167 GLN A C 1
ATOM 1314 O O . GLN A 1 167 ? -10.453 -20.182 27.877 1.00 88.00 167 GLN A O 1
ATOM 1319 N N . SER A 1 168 ? -12.574 -20.852 27.628 1.00 82.38 168 SER A N 1
ATOM 1320 C CA . SER A 1 168 ? -13.128 -20.058 28.741 1.00 82.38 168 SER A CA 1
ATOM 1321 C C . SER A 1 168 ? -12.395 -20.243 30.078 1.00 82.38 168 SER A C 1
ATOM 1323 O O . SER A 1 168 ? -12.270 -19.294 30.851 1.00 82.38 168 SER A O 1
ATOM 1325 N N . HIS A 1 169 ? -11.832 -21.430 30.323 1.00 86.81 169 HIS A N 1
ATOM 1326 C CA . HIS A 1 169 ? -11.036 -21.740 31.513 1.00 86.81 169 HIS A CA 1
ATOM 1327 C C . HIS A 1 169 ? -9.753 -20.896 31.642 1.00 86.81 169 HIS A C 1
ATOM 1329 O O . HIS A 1 169 ? -9.238 -20.729 32.745 1.00 86.81 169 HIS A O 1
ATOM 1335 N N . ILE A 1 170 ? -9.222 -20.364 30.535 1.00 86.00 170 ILE A N 1
ATOM 1336 C CA . ILE A 1 170 ? -8.049 -19.478 30.531 1.00 86.00 170 ILE A CA 1
ATOM 1337 C C . ILE A 1 170 ? -8.466 -18.049 30.885 1.00 86.00 170 ILE A C 1
ATOM 1339 O O . ILE A 1 170 ? -7.793 -17.398 31.680 1.00 86.00 170 ILE A O 1
ATOM 1343 N N . LEU A 1 171 ? -9.595 -17.589 30.334 1.00 80.50 171 LEU A N 1
ATOM 1344 C CA . LEU A 1 171 ? -10.131 -16.240 30.553 1.00 80.50 171 LEU A CA 1
ATOM 1345 C C . LEU A 1 171 ? -10.532 -15.989 32.013 1.00 80.50 171 LEU A C 1
ATOM 1347 O O . LEU A 1 171 ? -10.511 -14.849 32.462 1.00 80.50 171 LEU A O 1
ATOM 1351 N N . GLY A 1 172 ? -10.908 -17.044 32.741 1.00 79.94 172 GLY A N 1
ATOM 1352 C CA . GLY A 1 172 ? -11.307 -16.965 34.148 1.00 79.94 172 GLY A CA 1
ATOM 1353 C C . GLY A 1 172 ? -10.154 -16.963 35.158 1.00 79.94 172 GLY A C 1
ATOM 1354 O O . GLY A 1 172 ? -10.418 -16.877 36.353 1.00 79.94 172 GLY A O 1
ATOM 1355 N N . LYS A 1 173 ? -8.893 -17.090 34.722 1.00 87.69 173 LYS A N 1
ATOM 1356 C CA . LYS A 1 173 ? -7.738 -17.076 35.635 1.00 87.69 173 LYS A CA 1
ATOM 1357 C C . LYS A 1 173 ? -7.476 -15.666 36.161 1.00 87.69 173 LYS A C 1
ATOM 1359 O O . LYS A 1 173 ? -7.487 -14.714 35.387 1.00 87.69 173 LYS A O 1
ATOM 1364 N N . GLU A 1 174 ? -7.139 -15.546 37.443 1.00 85.38 174 GLU A N 1
ATOM 1365 C CA . GLU A 1 174 ? -6.828 -14.252 38.076 1.00 85.38 174 GLU A CA 1
ATOM 1366 C C . GLU A 1 174 ? -5.646 -13.537 37.396 1.00 85.38 174 GLU A C 1
ATOM 1368 O O . GLU A 1 174 ? -5.706 -12.337 37.130 1.00 85.38 174 GLU A O 1
ATOM 1373 N N . ASP A 1 175 ? -4.613 -14.290 37.006 1.00 88.56 175 ASP A N 1
ATOM 1374 C CA . ASP A 1 175 ? -3.423 -13.755 36.333 1.00 88.56 175 ASP A CA 1
ATOM 1375 C C . ASP A 1 175 ? -3.611 -13.492 34.828 1.00 88.56 175 ASP A C 1
ATOM 1377 O O . ASP A 1 175 ? -2.717 -12.935 34.181 1.00 88.56 175 ASP A O 1
ATOM 1381 N N . PHE A 1 176 ? -4.770 -13.836 34.245 1.00 88.50 176 PHE A N 1
ATOM 1382 C CA . PHE A 1 176 ? -4.990 -13.753 32.796 1.00 88.50 176 PHE A CA 1
ATOM 1383 C C . PHE A 1 176 ? -4.678 -12.362 32.237 1.00 88.50 176 PHE A C 1
ATOM 1385 O O . PHE A 1 176 ? -3.992 -12.241 31.224 1.00 88.50 176 PHE A O 1
ATOM 1392 N N . ALA A 1 177 ? -5.143 -11.302 32.902 1.00 84.81 177 ALA A N 1
ATOM 1393 C CA . ALA A 1 177 ? -4.940 -9.932 32.436 1.00 84.81 177 ALA A CA 1
ATOM 1394 C C . ALA A 1 177 ? -3.448 -9.561 32.338 1.00 84.81 177 ALA A C 1
ATOM 1396 O O . ALA A 1 177 ? -3.025 -8.910 31.378 1.00 84.81 177 ALA A O 1
ATOM 1397 N N . LYS A 1 178 ? -2.642 -10.010 33.306 1.00 88.25 178 LYS A N 1
ATOM 1398 C CA . LYS A 1 178 ? -1.195 -9.773 33.361 1.00 88.25 178 LYS A CA 1
ATOM 1399 C C . LYS A 1 178 ? -0.456 -10.592 32.302 1.00 88.25 178 LYS A C 1
ATOM 1401 O O . LYS A 1 178 ? 0.394 -10.058 31.580 1.00 88.25 178 LYS A O 1
ATOM 1406 N N . ASP A 1 179 ? -0.798 -11.869 32.176 1.00 90.69 179 ASP A N 1
ATOM 1407 C CA . ASP A 1 179 ? -0.184 -12.769 31.198 1.00 90.69 179 ASP A CA 1
ATOM 1408 C C . ASP A 1 179 ? -0.503 -12.325 29.769 1.00 90.69 179 ASP A C 1
ATOM 1410 O O . ASP A 1 179 ? 0.386 -12.232 28.916 1.00 90.69 179 ASP A O 1
ATOM 1414 N N . TYR A 1 180 ? -1.758 -11.954 29.518 1.00 90.44 180 TYR A N 1
ATOM 1415 C CA . TYR A 1 180 ? -2.205 -11.449 28.228 1.00 90.44 180 TYR A CA 1
ATOM 1416 C C . TYR A 1 180 ? -1.490 -10.149 27.843 1.00 90.44 180 TYR A C 1
ATOM 1418 O O . TYR A 1 180 ? -1.042 -10.014 26.704 1.00 90.44 180 TYR A O 1
ATOM 1426 N N . ALA A 1 181 ? -1.280 -9.230 28.793 1.00 89.31 181 ALA A N 1
ATOM 1427 C CA . ALA A 1 181 ? -0.489 -8.022 28.556 1.00 89.31 181 ALA A CA 1
ATOM 1428 C C . ALA A 1 181 ? 0.963 -8.314 28.173 1.00 89.31 181 ALA A C 1
ATOM 1430 O O . ALA A 1 181 ? 1.515 -7.673 27.275 1.00 89.31 181 ALA A O 1
ATOM 1431 N N . THR A 1 182 ? 1.564 -9.328 28.791 1.00 91.38 182 THR A N 1
ATOM 1432 C CA . THR A 1 182 ? 2.917 -9.774 28.448 1.00 91.38 182 THR A CA 1
ATOM 1433 C C . THR A 1 182 ? 2.974 -10.341 27.026 1.00 91.38 182 THR A C 1
ATOM 1435 O O . THR A 1 182 ? 3.866 -9.996 26.242 1.00 91.38 182 THR A O 1
ATOM 1438 N N . VAL A 1 183 ? 2.002 -11.180 26.656 1.00 92.75 183 VAL A N 1
ATOM 1439 C CA . VAL A 1 183 ? 1.920 -11.787 25.319 1.00 92.75 183 VAL A CA 1
ATOM 1440 C C . VAL A 1 183 ? 1.649 -10.741 24.239 1.00 92.75 183 VAL A C 1
ATOM 1442 O O . VAL A 1 183 ? 2.304 -10.782 23.195 1.00 92.75 183 VAL A O 1
ATOM 1445 N N . ASP A 1 184 ? 0.740 -9.796 24.480 1.00 91.12 184 ASP A N 1
ATOM 1446 C CA . ASP A 1 184 ? 0.450 -8.688 23.566 1.00 91.12 184 ASP A CA 1
ATOM 1447 C C . ASP A 1 184 ? 1.700 -7.834 23.328 1.00 91.12 184 ASP A C 1
ATOM 1449 O O . ASP A 1 184 ? 2.095 -7.638 22.176 1.00 91.12 184 ASP A O 1
ATOM 1453 N N . LYS A 1 185 ? 2.413 -7.436 24.393 1.00 91.31 185 LYS A N 1
ATOM 1454 C CA . LYS A 1 185 ? 3.685 -6.704 24.274 1.00 91.31 185 LYS A CA 1
ATOM 1455 C C . LYS A 1 185 ? 4.699 -7.465 23.417 1.00 91.31 185 LYS A C 1
ATOM 1457 O O . LYS A 1 185 ? 5.273 -6.893 22.491 1.00 91.31 185 LYS A O 1
ATOM 1462 N N . ARG A 1 186 ? 4.879 -8.767 23.667 1.00 95.06 186 ARG A N 1
ATOM 1463 C CA . ARG A 1 186 ? 5.762 -9.622 22.855 1.00 95.06 186 ARG A CA 1
ATOM 1464 C C . ARG A 1 186 ? 5.330 -9.648 21.386 1.00 95.06 186 ARG A C 1
ATOM 1466 O O . ARG A 1 186 ? 6.175 -9.532 20.503 1.00 95.06 186 ARG A O 1
ATOM 1473 N N . LYS A 1 187 ? 4.033 -9.807 21.108 1.00 94.69 187 LYS A N 1
ATOM 1474 C CA . LYS A 1 187 ? 3.500 -9.874 19.738 1.00 94.69 187 LYS A CA 1
ATOM 1475 C C . LYS A 1 187 ? 3.635 -8.547 18.996 1.00 94.69 187 LYS A C 1
ATOM 1477 O O . LYS A 1 187 ? 3.949 -8.574 17.810 1.00 94.69 187 LYS A O 1
ATOM 1482 N N . ARG A 1 188 ? 3.451 -7.405 19.665 1.00 91.31 188 ARG A N 1
ATOM 1483 C CA . ARG A 1 188 ? 3.687 -6.078 19.073 1.00 91.31 188 ARG A CA 1
ATOM 1484 C C . ARG A 1 188 ? 5.145 -5.906 18.652 1.00 91.31 188 ARG A C 1
ATOM 1486 O O . ARG A 1 188 ? 5.382 -5.612 17.487 1.00 91.31 188 ARG A O 1
ATOM 1493 N N . LEU A 1 189 ? 6.092 -6.218 19.541 1.00 94.44 189 LEU A N 1
ATOM 1494 C CA . LEU A 1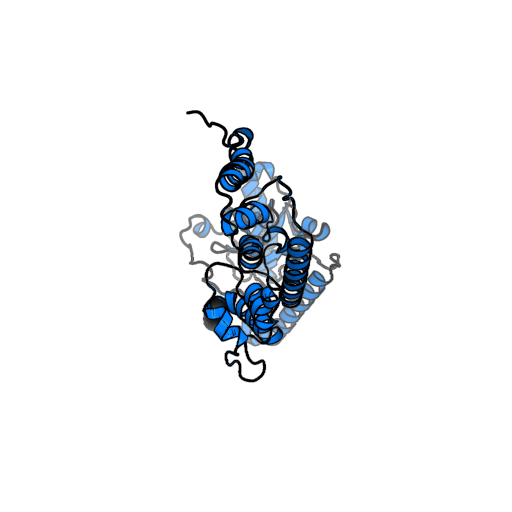 189 ? 7.527 -6.169 19.227 1.00 94.44 189 LEU A CA 1
ATOM 1495 C C . LEU A 1 189 ? 7.896 -7.101 18.063 1.00 94.44 189 LEU A C 1
ATOM 1497 O O . LEU A 1 189 ? 8.673 -6.731 17.192 1.00 94.44 189 LEU A O 1
ATOM 1501 N N . GLN A 1 190 ? 7.311 -8.302 18.000 1.00 96.31 190 GLN A N 1
ATOM 1502 C CA . GLN A 1 190 ? 7.529 -9.215 16.870 1.00 96.31 190 GLN A CA 1
ATOM 1503 C C . GLN A 1 190 ? 7.042 -8.632 15.535 1.00 96.31 190 GLN A C 1
ATOM 1505 O O . GLN A 1 190 ? 7.734 -8.782 14.529 1.00 96.31 190 GLN A O 1
ATOM 1510 N N . ARG A 1 191 ? 5.875 -7.969 15.512 1.00 94.56 191 ARG A N 1
ATOM 1511 C CA . ARG A 1 191 ? 5.366 -7.296 14.302 1.00 94.56 191 ARG A CA 1
ATOM 1512 C C . ARG A 1 191 ? 6.249 -6.119 13.901 1.00 94.56 191 ARG A C 1
ATOM 1514 O O . ARG A 1 191 ? 6.516 -5.954 12.720 1.00 94.56 191 ARG A O 1
ATOM 1521 N N . GLU A 1 192 ? 6.721 -5.344 14.871 1.00 94.44 192 GLU A N 1
ATOM 1522 C CA . GLU A 1 192 ? 7.622 -4.213 14.638 1.00 94.44 192 GLU A CA 1
ATOM 1523 C C . GLU A 1 192 ? 8.957 -4.674 14.039 1.00 94.44 192 GLU A C 1
ATOM 1525 O O . GLU A 1 192 ? 9.367 -4.166 13.002 1.00 94.44 192 GLU A O 1
ATOM 1530 N N . ILE A 1 193 ? 9.577 -5.721 14.598 1.00 94.69 193 ILE A N 1
ATOM 1531 C CA . ILE A 1 193 ? 10.793 -6.331 14.034 1.00 94.69 193 ILE A CA 1
ATOM 1532 C C . ILE A 1 193 ? 10.550 -6.831 12.606 1.00 94.69 193 ILE A C 1
ATOM 1534 O O . ILE A 1 193 ? 11.389 -6.618 11.734 1.00 94.69 193 ILE A O 1
ATOM 1538 N N . ALA A 1 194 ? 9.426 -7.510 12.354 1.00 92.00 194 ALA A N 1
ATOM 1539 C CA . ALA A 1 194 ? 9.094 -8.000 11.018 1.00 92.00 194 ALA A CA 1
ATOM 1540 C C . ALA A 1 194 ? 8.906 -6.848 10.018 1.00 92.00 194 ALA A C 1
ATOM 1542 O O . ALA A 1 194 ? 9.440 -6.913 8.914 1.00 92.00 194 ALA A O 1
ATOM 1543 N N . SER A 1 195 ? 8.215 -5.780 10.427 1.00 89.62 195 SER A N 1
ATOM 1544 C CA . SER A 1 195 ? 8.031 -4.574 9.617 1.00 89.62 195 SER A CA 1
ATOM 1545 C C . SER A 1 195 ? 9.365 -3.908 9.298 1.00 89.62 195 SER A C 1
ATOM 1547 O O . SER A 1 195 ? 9.628 -3.611 8.141 1.00 89.62 195 SER A O 1
ATOM 1549 N N . LEU A 1 196 ? 10.230 -3.719 10.298 1.00 89.00 196 LEU A N 1
ATOM 1550 C CA . LEU A 1 196 ? 11.552 -3.121 10.107 1.00 89.00 196 LEU A CA 1
ATOM 1551 C C . LEU A 1 196 ? 12.422 -3.960 9.166 1.00 89.00 196 LEU A C 1
ATOM 1553 O O . LEU A 1 196 ? 13.092 -3.411 8.299 1.00 89.00 196 LEU A O 1
ATOM 1557 N N . ARG A 1 197 ? 12.384 -5.293 9.291 1.00 86.25 197 ARG A N 1
ATOM 1558 C CA . ARG A 1 197 ? 13.092 -6.197 8.371 1.00 86.25 197 ARG A CA 1
ATOM 1559 C C . ARG A 1 197 ? 12.602 -6.059 6.932 1.00 86.25 197 ARG A C 1
ATOM 1561 O O . ARG A 1 197 ? 13.435 -6.022 6.035 1.00 86.25 197 ARG A O 1
ATOM 1568 N N . MET A 1 198 ? 11.286 -5.969 6.727 1.00 80.88 198 MET A N 1
ATOM 1569 C CA . MET A 1 198 ? 10.705 -5.740 5.402 1.00 80.88 198 MET A CA 1
ATOM 1570 C C . MET A 1 198 ? 11.165 -4.394 4.831 1.00 80.88 198 MET A C 1
ATOM 1572 O O . MET A 1 198 ? 11.713 -4.350 3.738 1.00 80.88 198 MET A O 1
ATOM 1576 N N . SER A 1 199 ? 11.050 -3.312 5.609 1.00 79.31 199 SER A N 1
ATOM 1577 C CA . SER A 1 199 ? 11.448 -1.971 5.164 1.00 79.31 199 SER A CA 1
ATOM 1578 C C . SER A 1 199 ? 12.932 -1.869 4.799 1.00 79.31 199 SER A C 1
ATOM 1580 O O . SER A 1 199 ? 13.275 -1.183 3.843 1.00 79.31 199 SER A O 1
ATOM 1582 N N . ILE A 1 200 ? 13.812 -2.568 5.524 1.00 80.00 200 ILE A N 1
ATOM 1583 C CA . ILE A 1 200 ? 15.246 -2.633 5.197 1.00 80.00 200 ILE A CA 1
ATOM 1584 C C . ILE A 1 200 ? 15.490 -3.435 3.908 1.00 80.00 200 ILE A C 1
ATOM 1586 O O . ILE A 1 200 ? 16.398 -3.105 3.148 1.00 80.00 200 ILE A O 1
ATOM 1590 N N . SER A 1 201 ? 14.701 -4.483 3.655 1.00 70.00 201 SER A N 1
ATOM 1591 C CA . SER A 1 201 ? 14.794 -5.269 2.421 1.00 70.00 201 SER A CA 1
ATOM 1592 C C . SER A 1 201 ? 14.390 -4.442 1.201 1.00 70.00 201 SER A C 1
ATOM 1594 O O . SER A 1 201 ? 15.108 -4.450 0.211 1.00 70.00 201 SER A O 1
ATOM 1596 N N . ASP A 1 202 ? 13.288 -3.697 1.276 1.00 59.78 202 ASP A N 1
ATOM 1597 C CA . ASP A 1 202 ? 12.753 -2.957 0.125 1.00 59.78 202 ASP A CA 1
ATOM 1598 C C . ASP A 1 202 ? 13.650 -1.771 -0.282 1.00 59.78 202 ASP A C 1
ATOM 1600 O O . ASP A 1 202 ? 13.841 -1.514 -1.469 1.00 59.78 202 ASP A O 1
ATOM 1604 N N . GLN A 1 203 ? 14.282 -1.092 0.685 1.00 56.91 203 GLN A N 1
ATOM 1605 C CA . GLN A 1 203 ? 15.137 0.079 0.425 1.00 56.91 203 GLN A CA 1
ATOM 1606 C C . GLN A 1 203 ? 16.422 -0.229 -0.363 1.00 56.91 203 GLN A C 1
ATOM 1608 O O . GLN A 1 203 ? 16.942 0.656 -1.035 1.00 56.91 203 GLN A O 1
ATOM 1613 N N . ASN A 1 204 ? 16.936 -1.461 -0.315 1.00 57.69 204 ASN A N 1
ATOM 1614 C CA . ASN A 1 204 ? 18.121 -1.848 -1.092 1.00 57.69 204 ASN A CA 1
ATOM 1615 C C . ASN A 1 204 ? 17.783 -2.348 -2.506 1.00 57.69 204 ASN A C 1
ATOM 1617 O O . ASN A 1 204 ? 18.694 -2.551 -3.306 1.00 57.69 204 ASN A O 1
ATOM 1621 N N . LEU A 1 205 ? 16.502 -2.586 -2.809 1.00 61.97 205 LEU A N 1
ATOM 1622 C CA . LEU A 1 205 ? 16.083 -3.326 -4.002 1.00 61.97 205 LEU A CA 1
ATOM 1623 C C . LEU A 1 205 ? 15.183 -2.519 -4.940 1.00 61.97 205 LEU A C 1
ATOM 1625 O O . LEU A 1 205 ? 14.849 -3.029 -5.999 1.00 61.97 205 LEU A O 1
ATOM 1629 N N . GLU A 1 206 ? 14.816 -1.276 -4.615 1.00 67.62 206 GLU A N 1
ATOM 1630 C CA . GLU A 1 206 ? 13.948 -0.455 -5.479 1.00 67.62 206 GLU A CA 1
ATOM 1631 C C . GLU A 1 206 ? 14.510 -0.302 -6.906 1.00 67.62 206 GLU A C 1
ATOM 1633 O O . GLU A 1 206 ? 13.758 -0.306 -7.877 1.00 67.62 206 GLU A O 1
ATOM 1638 N N . LEU A 1 207 ? 15.841 -0.259 -7.041 1.00 71.69 207 LEU A N 1
ATOM 1639 C CA . LEU A 1 207 ? 16.531 -0.161 -8.331 1.00 71.69 207 LEU A CA 1
ATOM 1640 C C . LEU A 1 207 ? 16.952 -1.514 -8.926 1.00 71.69 207 LEU A C 1
ATOM 1642 O O . LEU A 1 207 ? 17.397 -1.548 -10.072 1.00 71.69 207 LEU A O 1
ATOM 1646 N N . LEU A 1 208 ? 16.831 -2.630 -8.192 1.00 79.81 208 LEU A N 1
ATOM 1647 C CA . LEU A 1 208 ? 17.219 -3.941 -8.726 1.00 79.81 208 LEU A CA 1
ATOM 1648 C C . LEU A 1 208 ? 16.385 -4.370 -9.939 1.00 79.81 208 LEU A C 1
ATOM 1650 O O . LEU A 1 208 ? 16.993 -4.849 -10.892 1.00 79.81 208 LEU A O 1
ATOM 1654 N N . PRO A 1 209 ? 15.053 -4.175 -9.968 1.00 82.56 209 PRO A N 1
ATOM 1655 C CA . PRO A 1 209 ? 14.266 -4.500 -11.150 1.00 82.56 209 PRO A CA 1
ATOM 1656 C C . PRO A 1 209 ? 14.743 -3.752 -12.402 1.00 82.56 209 PRO A C 1
ATOM 1658 O O . PRO A 1 209 ? 14.916 -4.376 -13.444 1.00 82.56 209 PRO A O 1
ATOM 1661 N N . ASP A 1 210 ? 15.021 -2.446 -12.302 1.00 83.81 210 ASP A N 1
ATOM 1662 C CA . ASP A 1 210 ? 15.538 -1.649 -13.430 1.00 83.81 210 ASP A CA 1
ATOM 1663 C C . ASP A 1 210 ? 16.944 -2.117 -13.846 1.00 83.81 210 ASP A C 1
ATOM 1665 O O . ASP A 1 210 ? 17.229 -2.276 -15.034 1.00 83.81 210 ASP A O 1
ATOM 1669 N N . TYR A 1 211 ? 17.812 -2.427 -12.876 1.00 87.12 211 TYR A N 1
ATOM 1670 C CA . TYR A 1 211 ? 19.132 -2.998 -13.146 1.00 87.12 211 TYR A CA 1
ATOM 1671 C C . TYR A 1 211 ? 19.043 -4.340 -13.890 1.00 87.12 211 TYR A C 1
ATOM 1673 O O . TYR A 1 211 ? 19.701 -4.515 -14.916 1.00 87.12 211 TYR A O 1
ATOM 1681 N N . GLU A 1 212 ? 18.212 -5.274 -13.425 1.00 88.56 212 GLU A N 1
ATOM 1682 C CA . GLU A 1 212 ? 18.023 -6.590 -14.047 1.00 88.56 212 GLU A CA 1
ATOM 1683 C C . GLU A 1 212 ? 17.464 -6.473 -15.471 1.00 88.56 212 GLU A C 1
ATOM 1685 O O . GLU A 1 212 ? 17.952 -7.146 -16.385 1.00 88.56 212 GLU A O 1
ATOM 1690 N N . GLN A 1 213 ? 16.503 -5.570 -15.689 1.00 91.56 213 GLN A N 1
ATOM 1691 C CA . GLN A 1 213 ? 15.946 -5.280 -17.012 1.00 91.56 213 GLN A CA 1
ATOM 1692 C C . GLN A 1 213 ? 17.018 -4.746 -17.974 1.00 91.56 213 GLN A C 1
ATOM 1694 O O . GLN A 1 213 ? 17.156 -5.248 -19.094 1.00 91.56 213 GLN A O 1
ATOM 1699 N N . ARG A 1 214 ? 17.844 -3.786 -17.536 1.00 92.19 214 ARG A N 1
ATOM 1700 C CA . ARG A 1 214 ? 18.960 -3.252 -18.340 1.00 92.19 214 ARG A CA 1
ATOM 1701 C C . ARG A 1 214 ? 20.016 -4.313 -18.637 1.00 92.19 214 ARG A C 1
ATOM 1703 O O . ARG A 1 214 ? 20.483 -4.412 -19.772 1.00 92.19 214 ARG A O 1
ATOM 1710 N N . ILE A 1 215 ? 20.363 -5.152 -17.659 1.00 93.56 215 ILE A N 1
ATOM 1711 C CA . ILE A 1 215 ? 21.265 -6.291 -17.874 1.00 93.56 215 ILE A CA 1
ATOM 1712 C C . ILE A 1 215 ? 20.690 -7.242 -18.929 1.00 93.56 215 ILE A C 1
ATOM 1714 O O . ILE A 1 215 ? 21.431 -7.717 -19.792 1.00 93.56 215 ILE A O 1
ATOM 1718 N N . GLN A 1 216 ? 19.379 -7.482 -18.925 1.00 94.69 216 GLN A N 1
ATOM 1719 C CA . GLN A 1 216 ? 18.742 -8.354 -19.906 1.00 94.69 216 GLN A CA 1
ATOM 1720 C C . GLN A 1 216 ? 18.787 -7.782 -21.331 1.00 94.69 216 GLN A C 1
ATOM 1722 O O . GLN A 1 216 ? 19.065 -8.526 -22.279 1.00 94.69 216 GLN A O 1
ATOM 1727 N N . VAL A 1 217 ? 18.623 -6.466 -21.495 1.00 95.31 217 VAL A N 1
ATOM 1728 C CA . VAL A 1 217 ? 18.852 -5.781 -22.781 1.00 95.31 217 VAL A CA 1
ATOM 1729 C C . VAL A 1 217 ? 20.295 -5.986 -23.252 1.00 95.31 217 VAL A C 1
ATOM 1731 O O . VAL A 1 217 ? 20.522 -6.432 -24.381 1.00 95.31 217 VAL A O 1
ATOM 1734 N N . LEU A 1 218 ? 21.280 -5.743 -22.380 1.00 96.69 218 LEU A N 1
ATOM 1735 C CA . LEU A 1 218 ? 22.703 -5.896 -22.711 1.00 96.69 218 LEU A CA 1
ATOM 1736 C C . LEU A 1 218 ? 23.070 -7.342 -23.080 1.00 96.69 218 LEU A C 1
ATOM 1738 O O . LEU A 1 218 ? 23.871 -7.561 -23.996 1.00 96.69 218 LEU A O 1
ATOM 1742 N N . LYS A 1 219 ? 22.468 -8.336 -22.418 1.00 96.12 219 LYS A N 1
ATOM 1743 C CA . LYS A 1 219 ? 22.613 -9.761 -22.762 1.00 96.12 219 LYS A CA 1
ATOM 1744 C C . LYS A 1 219 ? 21.992 -10.078 -24.121 1.00 96.12 219 LYS A C 1
ATOM 1746 O O . LYS A 1 219 ? 22.620 -10.747 -24.944 1.00 96.12 219 LYS A O 1
ATOM 1751 N N . THR A 1 220 ? 20.794 -9.562 -24.386 1.00 95.94 220 THR A N 1
ATOM 1752 C CA . THR A 1 220 ? 20.069 -9.775 -25.650 1.00 95.94 220 THR A CA 1
ATOM 1753 C C . THR A 1 220 ? 20.837 -9.191 -26.837 1.00 95.94 220 THR A C 1
ATOM 1755 O O . THR A 1 220 ? 21.017 -9.862 -27.854 1.00 95.94 220 THR A O 1
ATOM 1758 N N . LEU A 1 221 ? 21.395 -7.987 -26.680 1.00 96.12 221 LEU A N 1
ATOM 1759 C CA . LEU A 1 221 ? 22.214 -7.320 -27.698 1.00 96.12 221 LEU A CA 1
ATOM 1760 C C . LEU A 1 221 ? 23.650 -7.868 -27.809 1.00 96.12 221 LEU A C 1
ATOM 1762 O O . LEU A 1 221 ? 24.381 -7.493 -28.732 1.00 96.12 221 LEU A O 1
ATOM 1766 N N . ARG A 1 222 ? 24.056 -8.783 -26.915 1.00 96.81 222 ARG A N 1
ATOM 1767 C CA . ARG A 1 222 ? 25.416 -9.353 -26.817 1.00 96.81 222 ARG A CA 1
ATOM 1768 C C . ARG A 1 222 ? 26.499 -8.320 -26.480 1.00 96.81 222 ARG A C 1
ATOM 1770 O O . ARG A 1 222 ? 27.633 -8.426 -26.945 1.00 96.81 222 ARG A O 1
ATOM 1777 N N . PHE A 1 223 ? 26.158 -7.334 -25.655 1.00 97.44 223 PHE A N 1
ATOM 1778 C CA . PHE A 1 223 ? 27.118 -6.434 -25.000 1.00 97.44 223 PHE A CA 1
ATOM 1779 C C . PHE A 1 223 ? 27.727 -7.108 -23.769 1.00 97.44 223 PHE A C 1
ATOM 1781 O O . PHE A 1 223 ? 28.909 -6.927 -23.476 1.00 97.44 223 PHE A O 1
ATOM 1788 N N . VAL A 1 224 ? 26.934 -7.961 -23.126 1.00 97.06 224 VAL A N 1
ATOM 1789 C CA . VAL A 1 224 ? 27.321 -8.835 -22.021 1.00 97.06 224 VAL A CA 1
ATOM 1790 C C . VAL A 1 224 ? 27.019 -10.283 -22.407 1.00 97.06 224 VAL A C 1
ATOM 1792 O O . VAL A 1 224 ? 26.063 -10.560 -23.137 1.00 97.06 224 VAL A O 1
ATOM 1795 N N . ASP A 1 225 ? 27.852 -11.216 -21.957 1.00 96.06 225 ASP A N 1
ATOM 1796 C CA . ASP A 1 225 ? 27.638 -12.643 -22.163 1.00 96.06 225 ASP A CA 1
ATOM 1797 C C . ASP A 1 225 ? 26.424 -13.134 -21.346 1.00 96.06 225 ASP A C 1
ATOM 1799 O O . ASP A 1 225 ? 26.378 -12.930 -20.130 1.00 96.06 225 ASP A O 1
ATOM 1803 N N . PRO A 1 226 ? 25.432 -13.798 -21.967 1.00 94.38 226 PRO A N 1
ATOM 1804 C CA . PRO A 1 226 ? 24.231 -14.224 -21.250 1.00 94.38 226 PRO A CA 1
ATOM 1805 C C . PRO A 1 226 ? 24.442 -15.296 -20.176 1.00 94.38 226 PRO A C 1
ATOM 1807 O O . PRO A 1 226 ? 23.574 -15.439 -19.319 1.00 94.38 226 PRO A O 1
ATOM 1810 N N . LEU A 1 227 ? 25.534 -16.067 -20.236 1.00 92.50 227 LEU A N 1
ATOM 1811 C CA . LEU A 1 227 ? 25.787 -17.196 -19.338 1.00 92.50 227 LEU A CA 1
ATOM 1812 C C . LEU A 1 227 ? 26.681 -16.812 -18.162 1.00 92.50 227 LEU A C 1
ATOM 1814 O O . LEU A 1 227 ? 26.412 -17.228 -17.040 1.00 92.50 227 LEU A O 1
ATOM 1818 N N . ASN A 1 228 ? 27.756 -16.064 -18.419 1.00 92.62 228 ASN A N 1
ATOM 1819 C CA . ASN A 1 228 ? 28.761 -15.735 -17.401 1.00 92.62 228 ASN A CA 1
ATOM 1820 C C . ASN A 1 228 ? 28.838 -14.240 -17.051 1.00 92.62 228 ASN A C 1
ATOM 1822 O O . ASN A 1 228 ? 29.690 -13.861 -16.253 1.00 92.62 228 ASN A O 1
ATOM 1826 N N . GLU A 1 229 ? 27.986 -13.407 -17.659 1.00 91.25 229 GLU A N 1
ATOM 1827 C CA . GLU A 1 229 ? 27.880 -11.962 -17.408 1.00 91.25 229 GLU A CA 1
ATOM 1828 C C . GLU A 1 229 ? 29.175 -11.169 -17.650 1.00 91.25 229 GLU A C 1
ATOM 1830 O O . GLU A 1 229 ? 29.329 -10.034 -17.200 1.00 91.25 229 GLU A O 1
ATOM 1835 N N . SER A 1 230 ? 30.113 -11.736 -18.411 1.00 95.19 230 SER A N 1
ATOM 1836 C CA . SER A 1 230 ? 31.340 -11.042 -18.799 1.00 95.19 230 SER A CA 1
ATOM 1837 C C . SER A 1 230 ? 31.095 -10.044 -19.936 1.00 95.19 230 SER A C 1
ATOM 1839 O O . SER A 1 230 ? 30.269 -10.261 -20.825 1.00 95.19 230 SER A O 1
ATOM 1841 N N . VAL A 1 231 ? 31.832 -8.931 -19.929 1.00 96.94 231 VAL A N 1
ATOM 1842 C CA . VAL A 1 231 ? 31.717 -7.888 -20.959 1.00 96.94 231 VAL A CA 1
ATOM 1843 C C . VAL A 1 231 ? 32.300 -8.381 -22.289 1.00 96.94 231 VAL A C 1
ATOM 1845 O O . VAL A 1 231 ? 33.483 -8.732 -22.385 1.00 96.94 231 VAL A O 1
ATOM 1848 N N . LEU A 1 232 ? 31.475 -8.371 -23.338 1.00 96.12 232 LEU A N 1
ATOM 1849 C CA . LEU A 1 232 ? 31.852 -8.780 -24.693 1.00 96.12 232 LEU A CA 1
ATOM 1850 C C . LEU A 1 232 ? 32.487 -7.620 -25.475 1.00 96.12 232 LEU A C 1
ATOM 1852 O O . LEU A 1 232 ? 32.583 -6.494 -24.993 1.00 96.12 232 LEU A O 1
ATOM 1856 N N . LEU A 1 233 ? 32.931 -7.882 -26.711 1.00 96.75 233 LEU A N 1
ATOM 1857 C CA . LEU A 1 233 ? 33.541 -6.851 -27.562 1.00 96.75 233 LEU A CA 1
ATOM 1858 C C . LEU A 1 233 ? 32.619 -5.638 -27.751 1.00 96.75 233 LEU A C 1
ATOM 1860 O O . LEU A 1 233 ? 33.089 -4.516 -27.604 1.00 96.75 233 LEU A O 1
ATOM 1864 N N . LYS A 1 234 ? 31.324 -5.864 -28.016 1.00 97.06 234 LYS A N 1
ATOM 1865 C CA . LYS A 1 234 ? 30.327 -4.787 -28.123 1.00 97.06 234 LYS A CA 1
ATOM 1866 C C . LYS A 1 234 ? 30.306 -3.927 -26.860 1.00 97.06 234 LYS A C 1
ATOM 1868 O O . LYS A 1 234 ? 30.430 -2.717 -26.956 1.00 97.06 234 LYS A O 1
ATOM 1873 N N . GLY A 1 235 ? 30.254 -4.556 -25.683 1.00 96.44 235 GLY A N 1
ATOM 1874 C CA . GLY A 1 235 ? 30.287 -3.847 -24.404 1.00 96.44 235 GLY A CA 1
ATOM 1875 C C . GLY A 1 235 ? 31.561 -3.025 -24.214 1.00 96.44 235 GLY A C 1
ATOM 1876 O O . GLY A 1 235 ? 31.480 -1.867 -23.834 1.00 96.44 235 GLY A O 1
ATOM 1877 N N . ARG A 1 236 ? 32.733 -3.575 -24.565 1.00 96.38 236 ARG A N 1
ATOM 1878 C CA . ARG A 1 236 ? 34.004 -2.833 -24.490 1.00 96.38 236 ARG A CA 1
ATOM 1879 C C . ARG A 1 236 ? 34.049 -1.628 -25.428 1.00 96.38 236 ARG A C 1
ATOM 1881 O O . ARG A 1 236 ? 34.569 -0.598 -25.033 1.00 96.38 236 ARG A O 1
ATOM 1888 N N . VAL A 1 237 ? 33.515 -1.751 -26.644 1.00 95.94 237 VAL A N 1
ATOM 1889 C CA . VAL A 1 237 ? 33.414 -0.622 -27.585 1.00 95.94 237 VAL A CA 1
ATOM 1890 C C . VAL A 1 237 ? 32.445 0.433 -27.053 1.00 95.94 237 VAL A C 1
ATOM 1892 O O . VAL A 1 237 ? 32.760 1.617 -27.075 1.00 95.94 237 VAL A O 1
ATOM 1895 N N . ALA A 1 238 ? 31.303 0.003 -26.520 1.00 95.75 238 ALA A N 1
ATOM 1896 C CA . ALA A 1 238 ? 30.298 0.892 -25.951 1.00 95.75 238 ALA A CA 1
ATOM 1897 C C . ALA A 1 238 ? 30.821 1.682 -24.744 1.00 95.75 238 ALA A C 1
ATOM 1899 O O . ALA A 1 238 ? 30.486 2.851 -24.604 1.00 95.75 238 ALA A O 1
ATOM 1900 N N . CYS A 1 239 ? 31.689 1.085 -23.917 1.00 94.75 239 CYS A N 1
ATOM 1901 C CA . CYS A 1 239 ? 32.329 1.775 -22.793 1.00 94.75 239 CYS A CA 1
ATOM 1902 C C . CYS A 1 239 ? 33.173 2.995 -23.208 1.00 94.75 239 CYS A C 1
ATOM 1904 O O . CYS A 1 239 ? 33.402 3.869 -22.377 1.00 94.75 239 CYS A O 1
ATOM 1906 N N . GLU A 1 240 ? 33.615 3.076 -24.467 1.00 95.06 240 GLU A N 1
ATOM 1907 C CA . GLU A 1 240 ? 34.375 4.217 -24.997 1.00 95.06 240 GLU A CA 1
ATOM 1908 C C . GLU A 1 240 ? 33.467 5.330 -25.565 1.00 95.06 240 GLU A C 1
ATOM 1910 O O . GLU A 1 240 ? 33.951 6.385 -25.976 1.00 95.06 240 GLU A O 1
ATOM 1915 N N . ILE A 1 241 ? 32.145 5.121 -25.594 1.00 92.56 241 ILE A N 1
ATOM 1916 C CA . ILE A 1 241 ? 31.154 6.073 -26.105 1.00 92.56 241 ILE A CA 1
ATOM 1917 C C . ILE A 1 241 ? 30.392 6.660 -24.913 1.00 92.56 241 ILE A C 1
ATOM 1919 O O . ILE A 1 241 ? 29.618 5.973 -24.261 1.00 92.56 241 ILE A O 1
ATOM 1923 N N . ASN A 1 242 ? 30.598 7.947 -24.627 1.00 85.75 242 ASN A N 1
ATOM 1924 C CA . ASN A 1 242 ? 30.028 8.616 -23.445 1.00 85.75 242 ASN A CA 1
ATOM 1925 C C . ASN A 1 242 ? 29.122 9.817 -23.765 1.00 85.75 242 ASN A C 1
ATOM 1927 O O . ASN A 1 242 ? 28.543 10.413 -22.861 1.00 85.75 242 ASN A O 1
ATOM 1931 N N . SER A 1 243 ? 29.060 10.218 -25.035 1.00 78.25 243 SER A N 1
ATOM 1932 C CA . SER A 1 243 ? 28.463 11.493 -25.457 1.00 78.25 243 SER A CA 1
ATOM 1933 C C . SER A 1 243 ? 27.130 11.329 -26.191 1.00 78.25 243 SER A C 1
ATOM 1935 O O . SER A 1 243 ? 26.431 12.311 -26.422 1.00 78.25 243 SER A O 1
ATOM 1937 N N . VAL A 1 244 ? 26.793 10.104 -26.595 1.00 86.12 244 VAL A N 1
ATOM 1938 C CA . VAL A 1 244 ? 25.627 9.755 -27.418 1.00 86.12 244 VAL A CA 1
ATOM 1939 C C . VAL A 1 244 ? 25.138 8.356 -27.043 1.00 86.12 244 VAL A C 1
ATOM 1941 O O . VAL A 1 244 ? 25.828 7.670 -26.297 1.00 86.12 244 VAL A O 1
ATOM 1944 N N . ASN A 1 245 ? 24.002 7.909 -27.593 1.00 87.38 245 ASN A N 1
ATOM 1945 C CA . ASN A 1 245 ? 23.510 6.546 -27.369 1.00 87.38 245 ASN A CA 1
ATOM 1946 C C . ASN A 1 245 ? 24.531 5.493 -27.845 1.00 87.38 245 ASN A C 1
ATOM 1948 O O . ASN A 1 245 ? 24.734 5.262 -29.042 1.00 87.38 245 ASN A O 1
ATOM 1952 N N . GLU A 1 246 ? 25.158 4.849 -26.873 1.00 92.81 246 GLU A N 1
ATOM 1953 C CA . GLU A 1 246 ? 26.258 3.914 -27.026 1.00 92.81 246 GLU A CA 1
ATOM 1954 C C . GLU A 1 246 ? 25.822 2.582 -27.640 1.00 92.81 246 GLU A C 1
ATOM 1956 O O . GLU A 1 246 ? 26.603 1.967 -28.369 1.00 92.81 246 GLU A O 1
ATOM 1961 N N . LEU A 1 247 ? 24.574 2.151 -27.418 1.00 94.06 247 LEU A N 1
ATOM 1962 C CA . LEU A 1 247 ? 24.058 0.885 -27.943 1.00 94.06 247 LEU A CA 1
ATOM 1963 C C . LEU A 1 247 ? 23.902 0.952 -29.463 1.00 94.06 247 LEU A C 1
ATOM 1965 O O . LEU A 1 247 ? 24.453 0.120 -30.184 1.00 94.06 247 LEU A O 1
ATOM 1969 N N . VAL A 1 248 ? 23.197 1.970 -29.962 1.00 93.00 248 VAL A N 1
ATOM 1970 C CA . VAL A 1 248 ? 22.930 2.128 -31.397 1.00 93.00 248 VAL A CA 1
ATOM 1971 C C . VAL A 1 248 ? 24.224 2.398 -32.160 1.00 93.00 248 VAL A C 1
ATOM 1973 O O . VAL A 1 248 ? 24.480 1.754 -33.179 1.00 93.00 248 VAL A O 1
ATOM 1976 N N . LEU A 1 249 ? 25.073 3.305 -31.665 1.00 93.56 249 LEU A N 1
ATOM 1977 C CA . LEU A 1 249 ? 26.323 3.636 -32.349 1.00 93.56 249 LEU A CA 1
ATOM 1978 C C . LEU A 1 249 ? 27.280 2.435 -32.408 1.00 93.56 249 LEU A C 1
ATOM 1980 O O . LEU A 1 249 ? 27.876 2.178 -33.455 1.00 93.56 249 LEU A O 1
ATOM 1984 N N . THR A 1 250 ? 27.373 1.647 -31.334 1.00 96.50 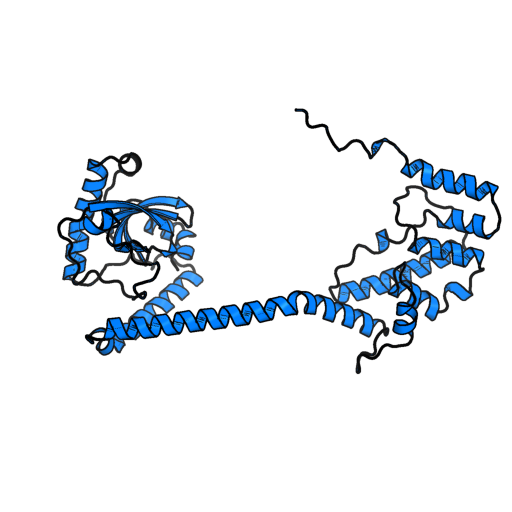250 THR A N 1
ATOM 1985 C CA . THR A 1 250 ? 28.178 0.416 -31.325 1.00 96.50 250 THR A CA 1
ATOM 1986 C C . THR A 1 250 ? 27.682 -0.603 -32.352 1.00 96.50 250 THR A C 1
ATOM 1988 O O . THR A 1 250 ? 28.498 -1.202 -33.057 1.00 96.50 250 THR A O 1
ATOM 1991 N N . GLU A 1 251 ? 26.363 -0.785 -32.489 1.00 95.56 251 GLU A N 1
ATOM 1992 C CA . GLU A 1 251 ? 25.792 -1.676 -33.508 1.00 95.56 251 GLU A CA 1
ATOM 1993 C C . GLU A 1 251 ? 26.155 -1.220 -34.926 1.00 95.56 251 GLU A C 1
ATOM 1995 O O . GLU A 1 251 ? 26.538 -2.043 -35.754 1.00 95.56 251 GLU A O 1
ATOM 2000 N N . LEU A 1 252 ? 26.085 0.082 -35.210 1.00 95.50 252 LEU A N 1
ATOM 2001 C CA . LEU A 1 252 ? 26.421 0.631 -36.527 1.00 95.50 252 LEU A CA 1
ATOM 2002 C C . LEU A 1 252 ? 27.905 0.458 -36.870 1.00 95.50 252 LEU A C 1
ATOM 2004 O O . LEU A 1 252 ? 28.238 0.073 -37.994 1.00 95.50 252 LEU A O 1
ATOM 2008 N N . ILE A 1 253 ? 28.792 0.707 -35.900 1.00 95.44 253 ILE A N 1
ATOM 2009 C CA . ILE A 1 253 ? 30.241 0.535 -36.061 1.00 95.44 253 ILE A CA 1
ATOM 2010 C C . ILE A 1 253 ? 30.572 -0.936 -36.327 1.00 95.44 253 ILE A C 1
ATOM 2012 O O . ILE A 1 253 ? 31.267 -1.248 -37.293 1.00 95.44 253 ILE A O 1
ATOM 2016 N N . LEU A 1 254 ? 30.061 -1.855 -35.502 1.00 95.75 254 LEU A N 1
ATOM 2017 C CA . LEU A 1 254 ? 30.426 -3.272 -35.585 1.00 95.75 254 LEU A CA 1
ATOM 2018 C C . LEU A 1 254 ? 29.725 -4.027 -36.719 1.00 95.75 254 LEU A C 1
ATOM 2020 O O . LEU A 1 254 ? 30.267 -5.019 -37.199 1.00 95.75 254 LEU A O 1
ATOM 2024 N N . ASN A 1 255 ? 28.588 -3.527 -37.211 1.00 94.81 255 ASN A N 1
ATOM 2025 C CA . ASN A 1 255 ? 27.977 -3.992 -38.461 1.00 94.81 255 ASN A CA 1
ATOM 2026 C C . ASN A 1 255 ? 28.611 -3.348 -39.708 1.00 94.81 255 ASN A C 1
ATOM 2028 O O . ASN A 1 255 ? 28.131 -3.560 -40.820 1.00 94.81 255 ASN A O 1
ATOM 2032 N N . ASN A 1 256 ? 29.694 -2.581 -39.534 1.00 94.50 256 ASN A N 1
ATOM 2033 C CA . ASN A 1 256 ? 30.477 -1.973 -40.606 1.00 94.50 256 ASN A CA 1
ATOM 2034 C C . ASN A 1 256 ? 29.664 -1.037 -41.524 1.00 94.50 256 ASN A C 1
ATOM 2036 O O . ASN A 1 256 ? 29.971 -0.899 -42.708 1.00 94.50 256 ASN A O 1
ATOM 2040 N N . VAL A 1 257 ? 28.627 -0.380 -40.987 1.00 94.44 257 VAL A N 1
ATOM 2041 C CA . VAL A 1 257 ? 27.713 0.470 -41.774 1.00 94.44 257 VAL A CA 1
ATOM 2042 C C . VAL A 1 257 ? 28.460 1.644 -42.406 1.00 94.44 257 VAL A C 1
ATOM 2044 O O . VAL A 1 257 ? 28.261 1.957 -43.577 1.00 94.44 257 VAL A O 1
ATOM 2047 N N . PHE A 1 258 ? 29.370 2.269 -41.657 1.00 94.50 258 PHE A N 1
ATOM 2048 C CA . PHE A 1 258 ? 30.075 3.475 -42.095 1.00 94.50 258 PHE A CA 1
ATOM 2049 C C . PHE A 1 258 ? 31.125 3.236 -43.191 1.00 94.50 258 PHE A C 1
ATOM 2051 O O . PHE A 1 258 ? 31.531 4.188 -43.848 1.00 94.50 258 PHE A O 1
ATOM 2058 N N . ALA A 1 259 ? 31.536 1.990 -43.451 1.00 94.75 259 ALA A N 1
ATOM 2059 C CA . ALA A 1 259 ? 32.560 1.694 -44.459 1.00 94.75 259 ALA A CA 1
ATOM 2060 C C . ALA A 1 259 ? 32.111 1.955 -45.907 1.00 94.75 259 ALA A C 1
ATOM 2062 O O . ALA A 1 259 ? 32.952 2.073 -46.796 1.00 94.75 259 ALA A O 1
ATOM 2063 N N . ALA A 1 260 ? 30.802 2.046 -46.156 1.00 92.94 260 ALA A N 1
ATOM 2064 C CA . ALA A 1 260 ? 30.252 2.362 -47.474 1.00 92.94 260 ALA A CA 1
ATOM 2065 C C . ALA A 1 260 ? 30.252 3.872 -47.801 1.00 92.94 260 ALA A C 1
ATOM 2067 O O . ALA A 1 260 ? 29.947 4.252 -48.935 1.00 92.94 260 ALA A O 1
ATOM 2068 N N . TYR A 1 261 ? 30.589 4.722 -46.828 1.00 95.31 261 TYR A N 1
ATOM 2069 C CA . TYR A 1 261 ? 30.438 6.175 -46.897 1.00 95.31 261 TYR A CA 1
ATOM 2070 C C . TYR A 1 261 ? 31.795 6.886 -46.874 1.00 95.31 261 TYR A C 1
ATOM 2072 O O . TYR A 1 261 ? 32.775 6.393 -46.315 1.00 95.31 261 TYR A O 1
ATOM 2080 N N . GLN A 1 262 ? 31.864 8.058 -47.502 1.00 95.31 262 GLN A N 1
ATOM 2081 C CA . GLN A 1 262 ? 33.033 8.937 -47.440 1.00 95.31 262 GLN A CA 1
ATOM 2082 C C . GLN A 1 262 ? 33.135 9.638 -46.075 1.00 95.31 262 GLN A C 1
ATOM 2084 O O . GLN A 1 262 ? 32.126 9.760 -45.381 1.00 95.31 262 GLN A O 1
ATOM 2089 N N . PRO A 1 263 ? 34.318 10.135 -45.666 1.00 95.00 263 PRO A N 1
ATOM 2090 C CA . PRO A 1 263 ? 34.485 10.788 -44.365 1.00 95.00 263 PRO A CA 1
ATOM 2091 C C . PRO A 1 263 ? 33.501 11.941 -44.110 1.00 95.00 263 PRO A C 1
ATOM 2093 O O . PRO A 1 263 ? 32.968 12.058 -43.010 1.00 95.00 263 PRO A O 1
ATOM 2096 N N . ASP A 1 264 ? 33.211 12.754 -45.126 1.00 93.69 264 ASP A N 1
ATOM 2097 C CA . ASP A 1 264 ? 32.219 13.832 -45.073 1.00 93.69 264 ASP A CA 1
ATOM 2098 C C . ASP A 1 264 ? 30.789 13.310 -44.872 1.00 93.69 264 ASP A C 1
ATOM 2100 O O . ASP A 1 264 ? 30.029 13.866 -44.077 1.00 93.69 264 ASP A O 1
ATOM 2104 N N . GLU A 1 265 ? 30.441 12.198 -45.521 1.00 93.81 265 GLU A N 1
ATOM 2105 C CA . GLU A 1 265 ? 29.148 11.526 -45.359 1.00 93.81 265 GLU A CA 1
ATOM 2106 C C . GLU A 1 265 ? 29.014 10.899 -43.960 1.00 93.81 265 GLU A C 1
ATOM 2108 O O . GLU A 1 265 ? 27.967 11.014 -43.326 1.00 93.81 265 GLU A O 1
ATOM 2113 N N . VAL A 1 266 ? 30.082 10.282 -43.439 1.00 94.69 266 VAL A N 1
ATOM 2114 C CA . VAL A 1 266 ? 30.102 9.679 -42.096 1.00 94.69 266 VAL A CA 1
ATOM 2115 C C . VAL A 1 266 ? 29.902 10.741 -41.019 1.00 94.69 266 VAL A C 1
ATOM 2117 O O . VAL A 1 266 ? 29.059 10.566 -40.142 1.00 94.69 266 VAL A O 1
ATOM 2120 N N . VAL A 1 267 ? 30.632 11.857 -41.082 1.00 92.44 267 VAL A N 1
ATOM 2121 C CA . VAL A 1 267 ? 30.507 12.937 -40.088 1.00 92.44 267 VAL A CA 1
ATOM 2122 C C . VAL A 1 267 ? 29.114 13.579 -40.146 1.00 92.44 267 VAL A C 1
ATOM 2124 O O . VAL A 1 267 ? 28.525 13.851 -39.099 1.00 92.44 267 VAL A O 1
ATOM 2127 N N . ALA A 1 268 ? 28.540 13.742 -41.343 1.00 91.75 268 ALA A N 1
ATOM 2128 C CA . ALA A 1 268 ? 27.161 14.200 -41.505 1.00 91.75 268 ALA A CA 1
ATOM 2129 C C . ALA A 1 268 ? 26.148 13.235 -40.872 1.00 91.75 268 ALA A C 1
ATOM 2131 O O . ALA A 1 268 ? 25.275 13.669 -40.121 1.00 91.75 268 ALA A O 1
ATOM 2132 N N . LEU A 1 269 ? 26.287 11.928 -41.107 1.00 92.56 269 LEU A N 1
ATOM 2133 C CA . LEU A 1 269 ? 25.425 10.907 -40.508 1.00 92.56 269 LEU A CA 1
ATOM 2134 C C . LEU A 1 269 ? 25.568 10.834 -38.987 1.00 92.56 269 LEU A C 1
ATOM 2136 O O . LEU A 1 269 ? 24.571 10.632 -38.310 1.00 92.56 269 LEU A O 1
ATOM 2140 N N . LEU A 1 270 ? 26.764 11.035 -38.430 1.00 91.94 270 LEU A N 1
ATOM 2141 C CA . LEU A 1 270 ? 26.972 11.049 -36.978 1.00 91.94 270 LEU A CA 1
ATOM 2142 C C . LEU A 1 270 ? 26.325 12.261 -36.288 1.00 91.94 270 LEU A C 1
ATOM 2144 O O . LEU A 1 270 ? 26.005 12.188 -35.101 1.00 91.94 270 LEU A O 1
ATOM 2148 N N . SER A 1 271 ? 26.075 13.355 -37.018 1.00 90.12 271 SER A N 1
ATOM 2149 C CA . SER A 1 271 ? 25.455 14.563 -36.453 1.00 90.12 271 SER A CA 1
ATOM 2150 C C . SER A 1 271 ? 24.049 14.325 -35.877 1.00 90.12 271 SER A C 1
ATOM 2152 O O . SER A 1 271 ? 23.636 15.031 -34.956 1.00 90.12 271 SER A O 1
ATOM 2154 N N . VAL A 1 272 ? 23.348 13.281 -36.338 1.00 88.56 272 VAL A N 1
ATOM 2155 C CA . VAL A 1 272 ? 22.005 12.913 -35.853 1.00 88.56 272 VAL A CA 1
ATOM 2156 C C . VAL A 1 272 ? 21.985 12.476 -34.390 1.00 88.56 272 VAL A C 1
ATOM 2158 O O . VAL A 1 272 ? 20.936 12.539 -33.760 1.00 88.56 272 VAL A O 1
ATOM 2161 N N . PHE A 1 273 ? 23.125 12.028 -33.853 1.00 86.50 273 PHE A N 1
ATOM 2162 C CA . PHE A 1 273 ? 23.246 11.567 -32.469 1.00 86.50 273 PHE A CA 1
ATOM 2163 C C . PHE A 1 273 ? 23.532 12.700 -31.479 1.00 86.50 273 PHE A C 1
ATOM 2165 O O . PHE A 1 273 ? 23.275 12.555 -30.287 1.00 86.50 273 PHE A O 1
ATOM 2172 N N . VAL A 1 274 ? 24.093 13.811 -31.962 1.00 84.12 274 VAL A N 1
ATOM 2173 C CA . VAL A 1 274 ? 24.521 14.948 -31.131 1.00 84.12 274 VAL A CA 1
ATOM 2174 C C . VAL A 1 274 ? 23.550 16.123 -31.188 1.00 84.12 274 VAL A C 1
ATOM 2176 O O . VAL A 1 274 ? 23.531 16.939 -30.269 1.00 84.12 274 VAL A O 1
ATOM 2179 N N . PHE A 1 275 ? 22.723 16.228 -32.231 1.00 82.38 275 PHE A N 1
ATOM 2180 C CA . PHE A 1 275 ? 21.764 17.322 -32.349 1.00 82.38 275 PHE A CA 1
ATOM 2181 C C . PHE A 1 275 ? 20.494 17.069 -31.524 1.00 82.38 275 PHE A C 1
ATOM 2183 O O . PHE A 1 275 ? 19.693 16.197 -31.844 1.00 82.38 275 PHE A O 1
ATOM 2190 N N . GLN A 1 276 ? 20.282 17.871 -30.475 1.00 74.19 276 GLN A N 1
ATOM 2191 C CA . GLN A 1 276 ? 19.168 17.696 -29.532 1.00 74.19 276 GLN A CA 1
ATOM 2192 C C . GLN A 1 276 ? 18.051 18.741 -29.670 1.00 74.19 276 GLN A C 1
ATOM 2194 O O . GLN A 1 276 ? 16.991 18.589 -29.059 1.00 74.19 276 GLN A O 1
ATOM 2199 N N . GLU A 1 277 ? 18.212 19.786 -30.483 1.00 76.69 277 GLU A N 1
ATOM 2200 C CA . GLU A 1 277 ? 17.235 20.882 -30.593 1.00 76.69 277 GLU A CA 1
ATOM 2201 C C . GLU A 1 277 ? 16.113 20.555 -31.586 1.00 76.69 277 GLU A C 1
ATOM 2203 O O . GLU A 1 277 ? 16.295 19.789 -32.526 1.00 76.69 277 GLU A O 1
ATOM 2208 N N . LYS A 1 278 ? 14.889 21.048 -31.360 1.00 69.31 278 LYS A N 1
ATOM 2209 C CA . LYS A 1 278 ? 13.782 20.844 -32.314 1.00 69.31 278 LYS A CA 1
ATOM 2210 C C . LYS A 1 278 ? 13.958 21.811 -33.482 1.00 69.31 278 LYS A C 1
ATOM 2212 O O . LYS A 1 278 ? 14.087 23.002 -33.248 1.00 69.31 278 LYS A O 1
ATOM 2217 N N . THR A 1 279 ? 13.926 21.315 -34.714 1.00 69.56 279 THR A N 1
ATOM 2218 C CA . THR A 1 279 ? 13.928 22.170 -35.905 1.00 69.56 279 THR A CA 1
ATOM 2219 C C . THR A 1 279 ? 12.785 21.777 -36.826 1.00 69.56 279 THR A C 1
ATOM 2221 O O . THR A 1 279 ? 12.489 20.591 -36.973 1.00 69.56 279 THR A O 1
ATOM 2224 N N . GLU A 1 280 ? 12.153 22.770 -37.443 1.00 66.19 280 GLU A N 1
ATOM 2225 C CA . GLU A 1 280 ? 11.176 22.572 -38.522 1.00 66.19 280 GLU A CA 1
ATOM 2226 C C . GLU A 1 280 ? 11.855 22.505 -39.900 1.00 66.19 280 GLU A C 1
ATOM 2228 O O . GLU A 1 280 ? 11.210 22.246 -40.916 1.00 66.19 280 GLU A O 1
ATOM 2233 N N . VAL A 1 281 ? 13.174 22.721 -39.949 1.00 67.88 281 VAL A N 1
ATOM 2234 C CA . VAL A 1 281 ? 13.956 22.669 -41.184 1.00 67.88 281 VAL A CA 1
ATOM 2235 C C . VAL A 1 281 ? 14.170 21.216 -41.595 1.00 67.88 281 VAL A C 1
ATOM 2237 O O . VAL A 1 281 ? 14.896 20.464 -40.942 1.00 67.88 281 VAL A O 1
ATOM 2240 N N . VAL A 1 282 ? 13.565 20.836 -42.719 1.00 71.06 282 VAL A N 1
ATOM 2241 C CA . VAL A 1 282 ? 13.838 19.565 -43.395 1.00 71.06 282 VAL A CA 1
ATOM 2242 C C . VAL A 1 282 ? 15.097 19.745 -44.251 1.00 71.06 282 VAL A C 1
ATOM 2244 O O . VAL A 1 282 ? 15.081 20.585 -45.153 1.00 71.06 282 VAL A O 1
ATOM 2247 N N . PRO A 1 283 ? 16.196 19.019 -43.981 1.00 73.75 283 PRO A N 1
ATOM 2248 C CA . PRO A 1 283 ? 17.409 19.137 -44.781 1.00 73.75 283 PRO A CA 1
ATOM 2249 C C . PRO A 1 283 ? 17.246 18.490 -46.156 1.00 73.75 283 PRO A C 1
ATOM 2251 O O . PRO A 1 283 ? 16.569 17.468 -46.305 1.00 73.75 283 PRO A O 1
ATOM 2254 N N . GLU A 1 284 ? 17.940 19.038 -47.150 1.00 77.38 284 GLU A N 1
ATOM 2255 C CA . GLU A 1 284 ? 18.066 18.408 -48.464 1.00 77.38 284 GLU A CA 1
ATOM 2256 C C . GLU A 1 284 ? 19.185 17.362 -48.418 1.00 77.38 284 GLU A C 1
ATOM 2258 O O . GLU A 1 284 ? 20.374 17.671 -48.498 1.00 77.38 284 GLU A O 1
ATOM 2263 N N . LEU A 1 285 ? 18.803 16.095 -48.247 1.00 80.75 285 LEU A N 1
ATOM 2264 C CA . LEU A 1 285 ? 19.745 14.979 -48.213 1.00 80.75 285 LEU A CA 1
ATOM 2265 C C . LEU A 1 285 ? 19.974 14.420 -49.616 1.00 80.75 285 LEU A C 1
ATOM 2267 O O . LEU A 1 285 ? 19.032 14.174 -50.369 1.00 80.75 285 LEU A O 1
ATOM 2271 N N . ASN A 1 286 ? 21.234 14.135 -49.947 1.00 86.25 286 ASN A N 1
ATOM 2272 C CA . ASN A 1 286 ? 21.536 13.335 -51.129 1.00 86.25 286 ASN A CA 1
ATOM 2273 C C . ASN A 1 286 ? 21.078 11.872 -50.925 1.00 86.25 286 ASN A C 1
ATOM 2275 O O . ASN A 1 286 ? 20.765 11.435 -49.810 1.00 86.25 286 ASN A O 1
ATOM 2279 N N . GLU A 1 287 ? 21.032 11.100 -52.011 1.00 89.94 287 GLU A N 1
ATOM 2280 C CA . GLU A 1 287 ? 20.519 9.725 -51.980 1.00 89.94 287 GLU A CA 1
ATOM 2281 C C . GLU A 1 287 ? 21.302 8.827 -51.005 1.00 89.94 287 GLU A C 1
ATOM 2283 O O . GLU A 1 287 ? 20.706 8.055 -50.256 1.00 89.94 287 GLU A O 1
ATOM 2288 N N . LYS A 1 288 ? 22.630 8.985 -50.934 1.00 91.06 288 LYS A N 1
ATOM 2289 C CA . LYS A 1 288 ? 23.486 8.211 -50.025 1.00 91.06 288 LYS A CA 1
ATOM 2290 C C . LYS A 1 288 ? 23.228 8.533 -48.555 1.00 91.06 288 LYS A C 1
ATOM 2292 O O . LYS A 1 288 ? 23.054 7.619 -47.757 1.00 91.06 288 LYS A O 1
ATOM 2297 N N . LEU A 1 289 ? 23.167 9.810 -48.183 1.00 90.69 289 LEU A N 1
ATOM 2298 C CA . LEU A 1 289 ? 22.870 10.242 -46.814 1.00 90.69 289 LEU A CA 1
ATOM 2299 C C . LEU A 1 289 ? 21.472 9.792 -46.386 1.00 90.69 289 LEU A C 1
ATOM 2301 O O . LEU A 1 289 ? 21.289 9.368 -45.248 1.00 90.69 289 LEU A O 1
ATOM 2305 N N . SER A 1 290 ? 20.509 9.809 -47.309 1.00 91.06 290 SER A N 1
ATOM 2306 C CA . SER A 1 290 ? 19.159 9.294 -47.063 1.00 91.06 290 SER A CA 1
ATOM 2307 C C . SER A 1 290 ? 19.170 7.788 -46.768 1.00 91.06 290 SER A C 1
ATOM 2309 O O . SER A 1 290 ? 18.545 7.343 -45.806 1.00 91.06 290 SER A O 1
ATOM 2311 N N . GLN A 1 291 ? 19.927 7.002 -47.542 1.00 93.19 291 GLN A N 1
ATOM 2312 C CA . GLN A 1 291 ? 20.106 5.562 -47.305 1.00 93.19 291 GLN A CA 1
ATOM 2313 C C . GLN A 1 291 ? 20.826 5.275 -45.975 1.00 93.19 291 GLN A C 1
ATOM 2315 O O . GLN A 1 291 ? 20.419 4.386 -45.218 1.00 93.19 291 GLN A O 1
ATOM 2320 N N . GLY A 1 292 ? 21.864 6.051 -45.655 1.00 92.44 292 GLY A N 1
ATOM 2321 C CA . GLY A 1 292 ? 22.590 5.948 -44.389 1.00 92.44 292 GLY A CA 1
ATOM 2322 C C . GLY A 1 292 ? 21.694 6.246 -43.197 1.00 92.44 292 GLY A C 1
ATOM 2323 O O . GLY A 1 292 ? 21.640 5.456 -42.255 1.00 92.44 292 GLY A O 1
ATOM 2324 N N . PHE A 1 293 ? 20.914 7.323 -43.272 1.00 90.69 293 PHE A N 1
ATOM 2325 C CA . PHE A 1 293 ? 19.959 7.678 -42.232 1.00 90.69 293 PHE A CA 1
ATOM 2326 C C . PHE A 1 293 ? 18.881 6.606 -42.041 1.00 90.69 293 PHE A C 1
ATOM 2328 O O . PHE A 1 293 ? 18.612 6.219 -40.907 1.00 90.69 293 PHE A O 1
ATOM 2335 N N . ALA A 1 294 ? 18.319 6.063 -43.125 1.00 91.19 294 ALA A N 1
ATOM 2336 C CA . ALA A 1 294 ? 17.349 4.971 -43.037 1.00 91.19 294 ALA A CA 1
ATOM 2337 C C . ALA A 1 294 ? 17.930 3.735 -42.322 1.00 91.19 294 ALA A C 1
ATOM 2339 O O . ALA A 1 294 ? 17.249 3.098 -41.520 1.00 91.19 294 ALA A O 1
ATOM 2340 N N . THR A 1 295 ? 19.211 3.428 -42.551 1.00 93.81 295 THR A N 1
ATOM 2341 C CA . THR A 1 295 ? 19.913 2.323 -41.874 1.00 93.81 295 THR A CA 1
ATOM 2342 C C . THR A 1 295 ? 20.120 2.602 -40.381 1.00 93.81 295 THR A C 1
ATOM 2344 O O . THR A 1 295 ? 19.954 1.707 -39.546 1.00 93.81 295 THR A O 1
ATOM 2347 N N . ILE A 1 296 ? 20.460 3.847 -40.031 1.00 93.25 296 ILE A N 1
ATOM 2348 C CA . ILE A 1 296 ? 20.579 4.297 -38.638 1.00 93.25 296 ILE A CA 1
ATOM 2349 C C . ILE A 1 296 ? 19.234 4.171 -37.926 1.00 93.25 296 ILE A C 1
ATOM 2351 O O . ILE A 1 296 ? 19.172 3.576 -36.851 1.00 93.25 296 ILE A O 1
ATOM 2355 N N . LEU A 1 297 ? 18.163 4.663 -38.551 1.00 90.69 297 LEU A N 1
ATOM 2356 C CA . LEU A 1 297 ? 16.812 4.607 -38.006 1.00 90.69 297 LEU A CA 1
ATOM 2357 C C . LEU A 1 297 ? 16.354 3.161 -37.784 1.00 90.69 297 LEU A C 1
ATOM 2359 O O . LEU A 1 297 ? 15.931 2.824 -36.685 1.00 90.69 297 LEU A O 1
ATOM 2363 N N . ALA A 1 298 ? 16.539 2.276 -38.766 1.00 92.62 298 ALA A N 1
ATOM 2364 C CA . ALA A 1 298 ? 16.190 0.862 -38.621 1.00 92.62 298 ALA A CA 1
ATOM 2365 C C . ALA A 1 298 ? 16.982 0.168 -37.493 1.00 92.62 298 ALA A C 1
ATOM 2367 O O . ALA A 1 298 ? 16.452 -0.676 -36.767 1.00 92.62 298 ALA A O 1
ATOM 2368 N N . THR A 1 299 ? 18.260 0.524 -37.315 1.00 93.25 299 THR A N 1
ATOM 2369 C CA . THR A 1 299 ? 19.083 -0.010 -36.216 1.00 93.25 299 THR A CA 1
ATOM 2370 C C . THR A 1 299 ? 18.576 0.480 -34.863 1.00 93.25 299 THR A C 1
ATOM 2372 O O . THR A 1 299 ? 18.469 -0.311 -33.926 1.00 93.25 299 THR A O 1
ATOM 2375 N N . ALA A 1 300 ? 18.239 1.763 -34.778 1.00 90.44 300 ALA A N 1
ATOM 2376 C CA . ALA A 1 300 ? 17.675 2.390 -33.596 1.00 90.44 300 ALA A CA 1
ATOM 2377 C C . ALA A 1 300 ? 16.322 1.788 -33.195 1.00 90.44 300 ALA A C 1
ATOM 2379 O O . ALA A 1 300 ? 16.146 1.404 -32.043 1.00 90.44 300 ALA A O 1
ATOM 2380 N N . GLU A 1 301 ? 15.398 1.630 -34.144 1.00 90.69 301 GLU A N 1
ATOM 2381 C CA . GLU A 1 301 ? 14.085 1.015 -33.913 1.00 90.69 301 GLU A CA 1
ATOM 2382 C C . GLU A 1 301 ? 14.214 -0.418 -33.391 1.00 90.69 301 GLU A C 1
ATOM 2384 O O . GLU A 1 301 ? 13.513 -0.808 -32.459 1.00 90.69 301 GLU A O 1
ATOM 2389 N N . ARG A 1 302 ? 15.159 -1.199 -33.930 1.00 92.62 302 ARG A N 1
ATOM 2390 C CA . ARG A 1 302 ? 15.431 -2.554 -33.436 1.00 92.62 302 ARG A CA 1
ATOM 2391 C C . ARG A 1 302 ? 15.954 -2.555 -31.997 1.00 92.62 302 ARG A C 1
ATOM 2393 O O . ARG A 1 302 ? 15.567 -3.423 -31.220 1.00 92.62 302 ARG A O 1
ATOM 2400 N N . VAL A 1 303 ? 16.852 -1.632 -31.643 1.00 92.06 303 VAL A N 1
ATOM 2401 C CA . VAL A 1 303 ? 17.357 -1.513 -30.263 1.00 92.06 303 VAL A CA 1
ATOM 2402 C C . VAL A 1 303 ? 16.224 -1.104 -29.319 1.00 92.06 303 VAL A C 1
ATOM 2404 O O . VAL A 1 303 ? 16.028 -1.768 -28.306 1.00 92.06 303 VAL A O 1
ATOM 2407 N N . ALA A 1 304 ? 15.421 -0.108 -29.700 1.00 89.56 304 ALA A N 1
ATOM 2408 C CA . ALA A 1 304 ? 14.275 0.351 -28.919 1.00 89.56 304 ALA A CA 1
ATOM 2409 C C . ALA A 1 304 ? 13.217 -0.749 -28.720 1.00 89.56 304 ALA A C 1
ATOM 2411 O O . ALA A 1 304 ? 12.657 -0.878 -27.634 1.00 89.56 304 ALA A O 1
ATOM 2412 N N . ALA A 1 305 ? 12.972 -1.589 -29.733 1.00 90.56 305 ALA A N 1
ATOM 2413 C CA . ALA A 1 305 ? 12.079 -2.740 -29.606 1.00 90.56 305 ALA A CA 1
ATOM 2414 C C . ALA A 1 305 ? 12.573 -3.730 -28.536 1.00 90.56 305 ALA A C 1
ATOM 2416 O O . ALA A 1 305 ? 11.786 -4.183 -27.709 1.00 90.56 305 ALA A O 1
ATOM 2417 N N . ILE A 1 306 ? 13.881 -4.006 -28.495 1.00 92.19 306 ILE A N 1
ATOM 2418 C CA . ILE A 1 306 ? 14.483 -4.884 -27.481 1.00 92.19 306 ILE A CA 1
ATOM 2419 C C . ILE A 1 306 ? 14.408 -4.248 -26.085 1.00 92.19 306 ILE A C 1
ATOM 2421 O O . ILE A 1 306 ? 14.134 -4.944 -25.108 1.00 92.19 306 ILE A O 1
ATOM 2425 N N . GLU A 1 307 ? 14.626 -2.938 -25.960 1.00 90.38 307 GLU A N 1
ATOM 2426 C CA . GLU A 1 307 ? 14.455 -2.223 -24.688 1.00 90.38 307 GLU A CA 1
ATOM 2427 C C . GLU A 1 307 ? 13.004 -2.297 -24.185 1.00 90.38 307 GLU A C 1
ATOM 2429 O O . GLU A 1 307 ? 12.768 -2.618 -23.017 1.00 90.38 307 GLU A O 1
ATOM 2434 N N . ALA A 1 308 ? 12.035 -2.094 -25.083 1.00 88.62 308 ALA A N 1
ATOM 2435 C CA . ALA A 1 308 ? 10.610 -2.169 -24.779 1.00 88.62 308 ALA A CA 1
ATOM 2436 C C . ALA A 1 308 ? 10.161 -3.586 -24.383 1.00 88.62 308 ALA A C 1
ATOM 2438 O O . ALA A 1 308 ? 9.417 -3.742 -23.414 1.00 88.62 308 ALA A O 1
ATOM 2439 N N . GLU A 1 309 ? 10.646 -4.628 -25.070 1.00 89.75 309 GLU A N 1
ATOM 2440 C CA . GLU A 1 309 ? 10.396 -6.036 -24.712 1.00 89.75 309 GLU A CA 1
ATOM 2441 C C . GLU A 1 309 ? 10.861 -6.368 -23.286 1.00 89.75 309 GLU A C 1
ATOM 2443 O O . GLU A 1 309 ? 10.250 -7.192 -22.606 1.00 89.75 309 GLU A O 1
ATOM 2448 N N . ASN A 1 310 ? 11.908 -5.693 -22.805 1.00 86.50 310 ASN A N 1
ATOM 2449 C CA . ASN A 1 310 ? 12.452 -5.865 -21.459 1.00 86.50 310 ASN A CA 1
ATOM 2450 C C . ASN A 1 310 ? 11.899 -4.847 -20.446 1.00 86.50 310 ASN A C 1
ATOM 2452 O O . ASN A 1 310 ? 12.403 -4.760 -19.331 1.00 86.50 310 ASN A O 1
ATOM 2456 N N . THR A 1 311 ? 10.828 -4.119 -20.793 1.00 83.75 311 THR A N 1
ATOM 2457 C CA . THR A 1 311 ? 10.143 -3.144 -19.917 1.00 83.75 311 THR A CA 1
ATOM 2458 C C . THR A 1 311 ? 11.049 -1.999 -19.437 1.00 83.75 311 THR A C 1
ATOM 2460 O O . THR A 1 311 ? 10.761 -1.349 -18.435 1.00 83.75 311 THR A O 1
ATOM 2463 N N . VAL A 1 312 ? 12.133 -1.703 -20.160 1.00 79.56 312 VAL A N 1
ATOM 2464 C CA . VAL A 1 312 ? 12.986 -0.554 -19.841 1.00 79.56 312 VAL A CA 1
ATOM 2465 C C . VAL A 1 312 ? 12.280 0.715 -20.316 1.00 79.56 312 VAL A C 1
ATOM 2467 O O . VAL A 1 312 ? 12.005 0.881 -21.504 1.00 79.56 312 VAL A O 1
ATOM 2470 N N . ILE A 1 313 ? 11.975 1.627 -19.390 1.00 67.69 313 ILE A N 1
ATOM 2471 C CA . ILE A 1 313 ? 11.359 2.917 -19.721 1.00 67.69 313 ILE A CA 1
ATOM 2472 C C . ILE A 1 313 ? 12.439 3.823 -20.328 1.00 67.69 313 ILE A C 1
ATOM 2474 O O . ILE A 1 313 ? 13.315 4.318 -19.618 1.00 67.69 313 ILE A O 1
ATOM 2478 N N . GLN A 1 314 ? 12.371 4.051 -21.639 1.00 64.50 314 GLN A N 1
ATOM 2479 C CA . GLN A 1 314 ? 13.206 5.011 -22.368 1.00 64.50 314 GLN A CA 1
ATOM 2480 C C . GLN A 1 314 ? 12.322 6.115 -22.975 1.00 64.50 314 GLN A C 1
ATOM 2482 O O . GLN A 1 314 ? 11.167 5.852 -23.324 1.00 64.50 314 GLN A O 1
ATOM 2487 N N . PRO A 1 315 ? 12.824 7.356 -23.113 1.00 60.62 315 PRO A N 1
ATOM 2488 C CA . PRO A 1 315 ? 12.166 8.364 -23.941 1.00 60.62 315 PRO A CA 1
ATOM 2489 C C . PRO A 1 315 ? 12.075 7.879 -25.397 1.00 60.62 315 PRO A C 1
ATOM 2491 O O . PRO A 1 315 ? 12.996 7.226 -25.883 1.00 60.62 315 PRO A O 1
ATOM 2494 N N . ASP A 1 316 ? 10.981 8.218 -26.093 1.00 60.62 316 ASP A N 1
ATOM 2495 C CA . ASP A 1 316 ? 10.744 7.837 -27.496 1.00 60.62 316 ASP A CA 1
ATOM 2496 C C . ASP A 1 316 ? 11.969 8.145 -28.369 1.00 60.62 316 ASP A C 1
ATOM 2498 O O . ASP A 1 316 ? 12.278 9.304 -28.660 1.00 60.62 316 ASP A O 1
ATOM 2502 N N . PHE A 1 317 ? 12.678 7.096 -28.790 1.00 59.28 317 PHE A N 1
ATOM 2503 C CA . PHE A 1 317 ? 13.981 7.227 -29.440 1.00 59.28 317 PHE A CA 1
ATOM 2504 C C . PHE A 1 317 ? 13.893 7.897 -30.821 1.00 59.28 317 PHE A C 1
ATOM 2506 O O . PHE A 1 317 ? 14.806 8.607 -31.242 1.00 59.28 317 PHE A O 1
ATOM 2513 N N . SER A 1 318 ? 12.760 7.752 -31.510 1.00 55.78 318 SER A N 1
ATOM 2514 C CA . SER A 1 318 ? 12.469 8.454 -32.766 1.00 55.78 318 SER A CA 1
ATOM 2515 C C . SER A 1 318 ? 12.466 9.982 -32.612 1.00 55.78 318 SER A C 1
ATOM 2517 O O . SER A 1 318 ? 12.760 10.688 -33.573 1.00 55.78 318 SER A O 1
ATOM 2519 N N . ASN A 1 319 ? 12.222 10.506 -31.403 1.00 60.59 319 ASN A N 1
ATOM 2520 C CA . ASN A 1 319 ? 12.322 11.938 -31.104 1.00 60.59 319 ASN A CA 1
ATOM 2521 C C . ASN A 1 319 ? 13.763 12.404 -30.803 1.00 60.59 319 ASN A C 1
ATOM 2523 O O . ASN A 1 319 ? 13.994 13.614 -30.692 1.00 60.59 319 ASN A O 1
ATOM 2527 N N . LEU A 1 320 ? 14.721 11.478 -30.654 1.00 63.16 320 LEU A N 1
ATOM 2528 C CA . LEU A 1 320 ? 16.126 11.771 -30.343 1.00 63.16 320 LEU A CA 1
ATOM 2529 C C . LEU A 1 320 ? 16.995 11.928 -31.597 1.00 63.16 320 LEU A C 1
ATOM 2531 O O . LEU A 1 320 ? 17.918 12.736 -31.579 1.00 63.16 320 LEU A O 1
ATOM 2535 N N . LEU A 1 321 ? 16.704 11.202 -32.683 1.00 70.56 321 LEU A N 1
ATOM 2536 C CA . LEU A 1 321 ? 17.453 11.323 -33.938 1.00 70.56 321 LEU A CA 1
ATOM 2537 C C . LEU A 1 321 ? 16.939 12.505 -34.756 1.00 70.56 321 LEU A C 1
ATOM 2539 O O . LEU A 1 321 ? 15.845 12.461 -35.319 1.00 70.56 321 LEU A O 1
ATOM 2543 N N . LYS A 1 322 ? 17.742 13.565 -34.849 1.00 79.12 322 LYS A N 1
ATOM 2544 C CA . LYS A 1 322 ? 17.324 14.804 -35.509 1.00 79.12 322 LYS A CA 1
ATOM 2545 C C . LYS A 1 322 ? 18.196 15.131 -36.707 1.00 79.12 322 LYS A C 1
ATOM 2547 O O . LYS A 1 322 ? 19.415 15.220 -36.615 1.00 79.12 322 LYS A O 1
ATOM 2552 N N . LEU A 1 323 ? 17.540 15.370 -37.838 1.00 83.19 323 LEU A N 1
ATOM 2553 C CA . LEU A 1 323 ? 18.191 15.611 -39.125 1.00 83.19 323 LEU A CA 1
ATOM 2554 C C . LEU A 1 323 ? 18.721 17.044 -39.305 1.00 83.19 323 LEU A C 1
ATOM 2556 O O . LEU A 1 323 ? 19.481 17.293 -40.236 1.00 83.19 323 LEU A O 1
ATOM 2560 N N . GLY A 1 324 ? 18.357 17.980 -38.424 1.00 81.38 324 GLY A N 1
ATOM 2561 C CA . GLY A 1 324 ? 18.565 19.421 -38.625 1.00 81.38 324 GLY A CA 1
ATOM 2562 C C . GLY A 1 324 ? 19.985 19.852 -39.001 1.00 81.38 324 GLY A C 1
ATOM 2563 O O . GLY A 1 324 ? 20.157 20.794 -39.771 1.00 81.38 324 GLY A O 1
ATOM 2564 N N . LEU A 1 325 ? 21.010 19.150 -38.511 1.00 84.75 325 LEU A N 1
ATOM 2565 C CA . LEU A 1 325 ? 22.409 19.481 -38.794 1.00 84.75 325 LEU A CA 1
ATOM 2566 C C . LEU A 1 325 ? 23.050 18.672 -39.925 1.00 84.75 325 LEU A C 1
ATOM 2568 O O . LEU A 1 325 ? 24.155 19.019 -40.332 1.00 84.75 325 LEU A O 1
ATOM 2572 N N . VAL A 1 326 ? 22.390 17.650 -40.472 1.00 88.31 326 VAL A N 1
ATOM 2573 C CA . VAL A 1 326 ? 23.034 16.697 -41.395 1.00 88.31 326 VAL A CA 1
ATOM 2574 C C . VAL A 1 326 ? 23.565 17.394 -42.650 1.00 88.31 326 VAL A C 1
ATOM 2576 O O . VAL A 1 326 ? 24.734 17.233 -42.991 1.00 88.31 326 VAL A O 1
ATOM 2579 N N . GLU A 1 327 ? 22.750 18.232 -43.296 1.00 86.31 327 GLU A N 1
ATOM 2580 C CA . GLU A 1 327 ? 23.153 19.009 -44.481 1.00 86.31 327 GLU A CA 1
ATOM 2581 C C . GLU A 1 327 ? 24.271 20.015 -44.156 1.00 86.31 327 GLU A C 1
ATOM 2583 O O . GLU A 1 327 ? 25.252 20.132 -44.888 1.00 86.31 327 GLU A O 1
ATOM 2588 N N . VAL A 1 328 ? 24.157 20.712 -43.020 1.00 84.56 328 VAL A N 1
ATOM 2589 C CA . VAL A 1 328 ? 25.133 21.727 -42.583 1.00 84.56 328 VAL A CA 1
ATOM 2590 C C . VAL A 1 328 ? 26.505 21.099 -42.363 1.00 84.56 328 VAL A C 1
ATOM 2592 O O . VAL A 1 328 ? 27.523 21.634 -42.802 1.00 84.56 328 VAL A O 1
ATOM 2595 N N . VAL A 1 329 ? 26.526 19.963 -41.665 1.00 88.94 329 VAL A N 1
ATOM 2596 C CA . VAL A 1 329 ? 27.743 19.229 -41.322 1.00 88.94 329 VAL A CA 1
ATOM 2597 C C . VAL A 1 329 ? 28.359 18.600 -42.568 1.00 88.94 329 VAL A C 1
ATOM 2599 O O . VAL A 1 329 ? 29.581 18.626 -42.709 1.00 88.94 329 VAL A O 1
ATOM 2602 N N . TYR A 1 330 ? 27.534 18.114 -43.499 1.00 90.19 330 TYR A N 1
ATOM 2603 C CA . TYR A 1 330 ? 27.996 17.591 -44.782 1.00 90.19 330 TYR A CA 1
ATOM 2604 C C . TYR A 1 330 ? 28.753 18.648 -45.598 1.00 90.19 330 TYR A C 1
ATOM 2606 O O . TYR A 1 330 ? 29.900 18.434 -45.996 1.00 90.19 330 TYR A O 1
ATOM 2614 N N . GLU A 1 331 ? 28.157 19.826 -45.791 1.00 87.25 331 GLU A N 1
ATOM 2615 C CA . GLU A 1 331 ? 28.783 20.912 -46.557 1.00 87.25 331 GLU A CA 1
ATOM 2616 C C . GLU A 1 331 ? 30.022 21.489 -45.855 1.00 87.25 331 GLU A C 1
ATOM 2618 O O . GLU A 1 331 ? 31.018 21.833 -46.501 1.00 87.25 331 GLU A O 1
ATOM 2623 N N . TRP A 1 332 ? 30.006 21.536 -44.520 1.00 87.69 332 TRP A N 1
ATOM 2624 C CA . TRP A 1 332 ? 31.172 21.922 -43.728 1.00 87.69 332 TRP A CA 1
ATOM 2625 C C . TRP A 1 332 ? 32.342 20.952 -43.902 1.00 87.69 332 TRP A C 1
ATOM 2627 O O . TRP A 1 332 ? 33.461 21.392 -44.167 1.00 87.69 332 TRP A O 1
ATOM 2637 N N . ALA A 1 333 ? 32.089 19.643 -43.814 1.00 89.00 333 ALA A N 1
ATOM 2638 C CA . ALA A 1 333 ? 33.120 18.616 -43.949 1.00 89.00 333 ALA A CA 1
ATOM 2639 C C . ALA A 1 333 ? 33.758 18.601 -45.351 1.00 89.00 333 ALA A C 1
ATOM 2641 O O . ALA A 1 333 ? 34.921 18.229 -45.502 1.00 89.00 333 ALA A O 1
ATOM 2642 N N . ARG A 1 334 ? 33.031 19.081 -46.369 1.00 87.75 334 ARG A N 1
ATOM 2643 C CA . ARG A 1 334 ? 33.530 19.276 -47.742 1.00 87.75 334 ARG A CA 1
ATOM 2644 C C . ARG A 1 334 ? 34.274 20.600 -47.956 1.00 87.75 334 ARG A C 1
ATOM 2646 O O . ARG A 1 334 ? 34.770 20.850 -49.054 1.00 87.75 334 ARG A O 1
ATOM 2653 N N . GLY A 1 335 ? 34.366 21.447 -46.931 1.00 83.38 335 GLY A N 1
ATOM 2654 C CA . GLY A 1 335 ? 35.080 22.725 -46.972 1.00 83.38 335 GLY A CA 1
ATOM 2655 C C . GLY A 1 335 ? 34.269 23.903 -47.524 1.00 83.38 335 GLY A C 1
ATOM 2656 O O . GLY A 1 335 ? 34.851 24.943 -47.842 1.00 83.38 335 GLY A O 1
ATOM 2657 N N . MET A 1 336 ? 32.939 23.798 -47.636 1.00 77.62 336 MET A N 1
ATOM 2658 C CA . MET A 1 336 ? 32.092 24.877 -48.166 1.00 77.62 336 MET A CA 1
ATOM 2659 C C . MET A 1 336 ? 31.670 25.874 -47.074 1.00 77.62 336 MET A C 1
ATOM 2661 O O . MET A 1 336 ? 30.534 25.899 -46.601 1.00 77.62 336 MET A O 1
ATOM 2665 N N . VAL A 1 337 ? 32.598 26.759 -46.694 1.00 64.06 337 VAL A N 1
ATOM 2666 C CA . VAL A 1 337 ? 32.427 27.749 -45.606 1.00 64.06 337 VAL A CA 1
ATOM 2667 C C . VAL A 1 337 ? 31.247 28.716 -45.834 1.00 64.06 337 VAL A C 1
ATOM 2669 O O . VAL A 1 337 ? 30.569 29.113 -44.886 1.00 64.06 337 VAL A O 1
ATOM 2672 N N . SER A 1 338 ? 30.958 29.089 -47.085 1.00 59.97 338 SER A N 1
ATOM 2673 C CA . SER A 1 338 ? 29.867 30.022 -47.422 1.00 59.97 338 SER A CA 1
ATOM 2674 C C . SER A 1 338 ? 28.470 29.401 -47.305 1.00 59.97 338 SER A C 1
ATOM 2676 O O . SER A 1 338 ? 27.517 30.098 -46.948 1.00 59.97 338 SER A O 1
ATOM 2678 N N . LEU A 1 339 ? 28.343 28.098 -47.571 1.00 58.12 339 LEU A N 1
ATOM 2679 C CA . LEU A 1 339 ? 27.104 27.337 -47.393 1.00 58.12 339 LEU A CA 1
ATOM 2680 C C . LEU A 1 339 ? 26.900 26.949 -45.929 1.00 58.12 339 LEU A C 1
ATOM 2682 O O . LEU A 1 339 ? 25.774 27.031 -45.447 1.00 58.12 339 LEU A O 1
ATOM 2686 N N . PHE A 1 340 ? 27.985 26.673 -45.196 1.00 59.34 340 PHE A N 1
ATOM 2687 C CA . PHE A 1 340 ? 27.944 26.468 -43.750 1.00 59.34 340 PHE A CA 1
ATOM 2688 C C . PHE A 1 340 ? 27.303 27.654 -43.024 1.00 59.34 340 PHE A C 1
ATOM 2690 O O . PHE A 1 340 ? 26.341 27.464 -42.291 1.00 59.34 340 PHE A O 1
ATOM 2697 N N . SER A 1 341 ? 27.750 28.891 -43.279 1.00 61.19 341 SER A N 1
ATOM 2698 C CA . SER A 1 341 ? 27.166 30.072 -42.624 1.00 61.19 341 SER A CA 1
ATOM 2699 C C . SER A 1 341 ? 25.678 30.251 -42.949 1.00 61.19 341 SER A C 1
ATOM 2701 O O . SER A 1 341 ? 24.908 30.593 -42.058 1.00 61.19 341 SER A O 1
ATOM 2703 N N . ARG A 1 342 ? 25.244 29.981 -44.188 1.00 63.19 342 ARG A N 1
ATOM 2704 C CA . ARG A 1 342 ? 23.829 30.099 -44.583 1.00 63.19 342 ARG A CA 1
ATOM 2705 C C . ARG A 1 342 ? 22.956 29.004 -43.978 1.00 63.19 342 ARG A C 1
ATOM 2707 O O . ARG A 1 342 ? 21.883 29.307 -43.468 1.00 63.19 342 ARG A O 1
ATOM 2714 N N . ALA A 1 343 ? 23.403 27.753 -44.022 1.00 59.56 343 ALA A N 1
ATOM 2715 C CA . ALA A 1 343 ? 22.647 26.611 -43.524 1.00 59.56 343 ALA A CA 1
ATOM 2716 C C . ALA A 1 343 ? 22.643 26.558 -41.982 1.00 59.56 343 ALA A C 1
ATOM 2718 O O . ALA A 1 343 ? 21.622 26.227 -41.381 1.00 59.56 343 ALA A O 1
ATOM 2719 N N . PHE A 1 344 ? 23.735 26.978 -41.335 1.00 65.19 344 PHE A N 1
ATOM 2720 C CA . PHE A 1 344 ? 23.804 27.187 -39.888 1.00 65.19 344 PHE A CA 1
ATOM 2721 C C . PHE A 1 344 ? 22.871 28.324 -39.453 1.00 65.19 344 PHE A C 1
ATOM 2723 O O . PHE A 1 344 ? 22.040 28.125 -38.571 1.00 65.19 344 PHE A O 1
ATOM 2730 N N . SER A 1 345 ? 22.908 29.484 -40.124 1.00 63.28 345 SER A N 1
ATOM 2731 C CA . SER A 1 345 ? 21.955 30.567 -39.851 1.00 63.28 345 SER A CA 1
ATOM 2732 C C . SER A 1 345 ? 20.504 30.152 -40.110 1.00 63.28 345 SER A C 1
ATOM 2734 O O . SER A 1 345 ? 19.645 30.515 -39.318 1.00 63.28 345 SER A O 1
ATOM 2736 N N . ARG A 1 346 ? 20.203 29.362 -41.151 1.00 63.69 346 ARG A N 1
ATOM 2737 C CA . ARG A 1 346 ? 18.848 28.839 -41.424 1.00 63.69 346 ARG A CA 1
ATOM 2738 C C . ARG A 1 346 ? 18.341 27.927 -40.302 1.00 63.69 346 ARG A C 1
ATOM 2740 O O . ARG A 1 346 ? 17.203 28.075 -39.882 1.00 63.69 346 ARG A O 1
ATOM 2747 N N . ASN A 1 347 ? 19.183 27.025 -39.800 1.00 60.56 347 ASN A N 1
ATOM 2748 C CA . ASN A 1 347 ? 18.808 26.095 -38.733 1.00 60.56 347 ASN A CA 1
ATOM 2749 C C . ASN A 1 347 ? 18.700 26.757 -37.349 1.00 60.56 347 ASN A C 1
ATOM 2751 O O . ASN A 1 347 ? 17.826 26.381 -36.577 1.00 60.56 347 ASN A O 1
ATOM 2755 N N . PHE A 1 348 ? 19.533 27.760 -37.047 1.00 58.91 348 PHE A N 1
ATOM 2756 C CA . PHE A 1 348 ? 19.526 28.443 -35.744 1.00 58.91 348 PHE A CA 1
ATOM 2757 C C . PHE A 1 348 ? 18.635 29.696 -35.677 1.00 58.91 348 PHE A C 1
ATOM 2759 O O . PHE A 1 348 ? 18.209 30.072 -34.589 1.00 58.91 348 PHE A O 1
ATOM 2766 N N . SER A 1 349 ? 18.298 30.343 -36.800 1.00 55.31 349 SER A N 1
ATOM 2767 C CA . SER A 1 349 ? 17.398 31.516 -36.794 1.00 55.31 349 SER A CA 1
ATOM 2768 C C . SER A 1 349 ? 15.949 31.177 -36.429 1.00 55.31 349 SER A C 1
ATOM 2770 O O . SER A 1 349 ? 15.276 32.014 -35.841 1.00 55.31 349 SER A O 1
ATOM 2772 N N . LEU A 1 350 ? 15.490 29.951 -36.698 1.00 46.53 350 LEU A N 1
ATOM 2773 C CA . LEU A 1 350 ? 14.161 29.460 -36.302 1.00 46.53 350 LEU A CA 1
ATOM 2774 C C . LEU A 1 350 ? 14.081 29.031 -34.826 1.00 46.53 350 LEU A C 1
ATOM 2776 O O . LEU A 1 350 ? 13.000 29.000 -34.252 1.00 46.53 350 LEU A O 1
ATOM 2780 N N . LEU A 1 351 ? 15.219 28.745 -34.187 1.00 41.31 351 LEU A N 1
ATOM 2781 C CA . LEU A 1 351 ? 15.297 28.488 -32.743 1.00 41.31 351 LEU A CA 1
ATOM 2782 C C . LEU A 1 351 ? 15.253 29.777 -31.910 1.00 41.31 351 LEU A C 1
ATOM 2784 O O . LEU A 1 351 ? 14.938 29.738 -30.724 1.00 41.31 351 LEU A O 1
ATOM 2788 N N . ALA A 1 352 ? 15.561 30.915 -32.535 1.00 40.03 352 ALA A N 1
ATOM 2789 C CA . ALA A 1 352 ? 15.562 32.240 -31.925 1.00 40.03 352 ALA A CA 1
ATOM 2790 C C . ALA A 1 352 ? 14.243 33.009 -32.146 1.00 40.03 352 ALA A C 1
ATOM 2792 O O . ALA A 1 352 ? 14.233 34.238 -32.046 1.00 40.03 352 ALA A O 1
ATOM 2793 N N . ASP A 1 353 ? 13.142 32.317 -32.465 1.00 37.75 353 ASP A N 1
ATOM 2794 C CA . ASP A 1 353 ? 11.833 32.952 -32.622 1.00 37.75 353 ASP A CA 1
ATOM 2795 C C . ASP A 1 353 ? 11.309 33.419 -31.237 1.00 37.75 353 ASP A C 1
ATOM 2797 O O . ASP A 1 353 ? 11.129 32.589 -30.338 1.00 37.75 353 ASP A O 1
ATOM 2801 N N . PRO A 1 354 ? 11.066 34.727 -30.998 1.00 42.03 354 PRO A N 1
ATOM 2802 C CA . PRO A 1 354 ? 10.753 35.264 -29.665 1.00 42.03 354 PRO A CA 1
ATOM 2803 C C . PRO A 1 354 ? 9.430 34.768 -29.060 1.00 42.03 354 PRO A C 1
ATOM 2805 O O . PRO A 1 354 ? 9.175 34.977 -27.876 1.00 42.03 354 PRO A O 1
ATOM 2808 N N . ASN A 1 355 ? 8.581 34.104 -29.846 1.00 43.16 355 ASN A N 1
ATOM 2809 C CA . ASN A 1 355 ? 7.216 33.743 -29.457 1.00 43.16 355 ASN A CA 1
ATOM 2810 C C . ASN A 1 355 ? 7.104 32.502 -28.546 1.00 43.16 355 ASN A C 1
ATOM 2812 O O . ASN A 1 355 ? 5.996 32.134 -28.162 1.00 43.16 355 ASN A O 1
ATOM 2816 N N . VAL A 1 356 ? 8.220 31.866 -28.166 1.00 42.25 356 VAL A N 1
ATOM 2817 C CA . VAL A 1 356 ? 8.239 30.746 -27.196 1.00 42.25 356 VAL A CA 1
ATOM 2818 C C . VAL A 1 356 ? 8.697 31.191 -25.791 1.00 42.25 356 VAL A C 1
ATOM 2820 O O . VAL A 1 356 ? 8.605 30.419 -24.840 1.00 42.25 356 VAL A O 1
ATOM 2823 N N . MET A 1 357 ? 9.114 32.452 -25.603 1.00 32.72 357 MET A N 1
ATOM 2824 C CA . MET A 1 357 ? 9.501 32.997 -24.286 1.00 32.72 357 MET A CA 1
ATOM 2825 C C . MET A 1 357 ? 8.374 33.709 -23.512 1.00 32.72 357 MET A C 1
ATOM 2827 O O . MET A 1 357 ? 8.649 34.301 -22.473 1.00 32.72 357 MET A O 1
ATOM 2831 N N . ASP A 1 358 ? 7.112 33.628 -23.949 1.00 33.19 358 ASP A N 1
ATOM 2832 C CA . ASP A 1 358 ? 6.018 34.446 -23.388 1.00 33.19 358 ASP A CA 1
ATOM 2833 C C . ASP A 1 358 ? 4.936 33.646 -22.626 1.00 33.19 358 ASP A C 1
ATOM 2835 O O . ASP A 1 358 ? 3.749 33.968 -22.652 1.00 33.19 358 ASP A O 1
ATOM 2839 N N . THR A 1 359 ? 5.329 32.592 -21.895 1.00 34.06 359 THR A N 1
ATOM 2840 C CA . THR A 1 359 ? 4.438 31.913 -20.921 1.00 34.06 359 THR A CA 1
ATOM 2841 C C . THR A 1 359 ? 5.005 31.821 -19.505 1.00 34.06 359 THR A C 1
ATOM 2843 O O . THR A 1 359 ? 4.682 30.895 -18.762 1.00 34.06 359 THR A O 1
ATOM 2846 N N . THR A 1 360 ? 5.804 32.797 -19.079 1.00 33.75 360 THR A N 1
ATOM 2847 C CA . THR A 1 360 ? 5.965 33.090 -17.646 1.00 33.75 360 THR A CA 1
ATOM 2848 C C . THR A 1 360 ? 5.370 34.457 -17.362 1.00 33.75 360 THR A C 1
ATOM 2850 O O . THR A 1 360 ? 6.053 35.477 -17.340 1.00 33.75 360 THR A O 1
ATOM 2853 N N . SER A 1 361 ? 4.051 34.451 -17.176 1.00 32.97 361 SER A N 1
ATOM 2854 C CA . SER A 1 361 ? 3.284 35.572 -16.660 1.00 32.97 361 SER A CA 1
ATOM 2855 C C . SER A 1 361 ? 3.879 36.075 -15.345 1.00 32.97 361 SER A C 1
ATOM 2857 O O . SER A 1 361 ? 3.967 35.340 -14.362 1.00 32.97 361 SER A O 1
ATOM 2859 N N . THR A 1 362 ? 4.216 37.359 -15.345 1.00 35.72 362 THR A N 1
ATOM 2860 C CA . THR A 1 362 ? 3.934 38.320 -14.273 1.00 35.72 362 THR A CA 1
ATOM 2861 C C . THR A 1 362 ? 3.043 37.798 -13.137 1.00 35.72 362 THR A C 1
ATOM 2863 O O . THR A 1 362 ? 1.870 37.493 -13.355 1.00 35.72 362 THR A O 1
ATOM 2866 N N . SER A 1 363 ? 3.547 37.857 -11.906 1.00 28.03 363 SER A N 1
ATOM 2867 C CA . SER A 1 363 ? 2.730 38.091 -10.711 1.00 28.03 363 SER A CA 1
ATOM 2868 C C . SER A 1 363 ? 3.155 39.431 -10.093 1.00 28.03 363 SER A C 1
ATOM 2870 O O . SER A 1 363 ? 4.347 39.597 -9.823 1.00 28.03 363 SER A O 1
ATOM 2872 N N . PRO A 1 364 ? 2.240 40.399 -9.901 1.00 47.66 364 PRO A N 1
ATOM 2873 C CA . PRO A 1 364 ? 2.545 41.650 -9.222 1.00 47.66 364 PRO A CA 1
ATOM 2874 C C . PRO A 1 364 ? 2.387 41.524 -7.698 1.00 47.66 364 PRO A C 1
ATOM 2876 O O . PRO A 1 364 ? 1.563 40.744 -7.220 1.00 47.66 364 PRO A O 1
ATOM 2879 N N . SER A 1 365 ? 3.128 42.400 -7.005 1.00 35.59 365 SER A N 1
ATOM 2880 C CA . SER A 1 365 ? 3.156 42.726 -5.560 1.00 35.59 365 SER A CA 1
ATOM 2881 C C . SER A 1 365 ? 3.656 41.666 -4.585 1.00 35.59 365 SER A C 1
ATOM 2883 O O . SER A 1 365 ? 2.955 40.654 -4.381 1.00 35.59 365 SER A O 1
#

pLDDT: mean 83.98, std 14.64, range [28.03, 97.44]

Radius of gyration: 37.36 Å; chains: 1; bounding box: 68×66×91 Å

Organism: NCBI:txid13290

Foldseek 3Di:
DLLVLCVDPNSVVLLDFQWWFFFAWLLHDRFIWTFLDDPDSWKTWIKTWDAPCSVVVVPRDPTCPFPDDPPDWLAPDDLPRTDIDTDMDTPVRGRATAQDGHDADSVCVVVVPRVRSVVSSVRCSVLSVVRNVVGDGHGHDPVVPPDPVVVVVVVVVVVVVVVVVVVVVLVPDPCNRVVVSVVSVVVVVVVVVVVVVVVVVCVVCVCVLLVVLVLQLCCVLVCAPPPPRHGDPLVVQLVVDDQFPSSLVSVCVVVVVCVVDDPLLSQLLCVQGNDQDDFPDDDDDDPVNVVSNVVSVVSQVVSVVSSVVSVNDDDDVVNSGDNLCSNLSSCVVVVNPVVNVVSVCVGVVVVPDCVVVPPPDDDDD

InterPro domains:
  IPR012961 ATP-dependent RNA helicase Ski2/MTR4, C-terminal [PF08148] (229-336)
  IPR012961 ATP-dependent RNA helicase Ski2/MTR4, C-terminal [SM01142] (226-362)
  IPR025696 Exosome RNA helicase MTR4-like, beta-barrel domain [PF13234] (9-202)
  IPR050699 ATP-dependent RNA helicase SUPV3-like [PTHR12131] (66-337)

Sequence (365 aa):
MLQTALDQQQGSKNMAPGRIVLVRHHLFENDGAVIVKQINSRLFLTLATVTPERKSKTLDVAENSKPPLWNPTLKGRVLDGLVYDLVEVPLTSIVLVTKHVVKIEPSMIMAHRISAMQGAVNAMIPYLLEWSEQGVIPEVEWSKLRKLDFQEALRARDGYVSEIAQQSHILGKEDFAKDYATVDKRKRLQREIASLRMSISDQNLELLPDYEQRIQVLKTLRFVDPLNESVLLKGRVACEINSVNELVLTELILNNVFAAYQPDEVVALLSVFVFQEKTEVVPELNEKLSQGFATILATAERVAAIEAENTVIQPDFSNLLKLGLVEVVYEWARGMVSLFSRAFSRNFSLLADPNVMDTTSTSPS